Protein AF-A0A849H1U4-F1 (afdb_monomer_lite)

pLDDT: mean 84.85, std 19.31, range [45.06, 98.88]

Secondary structure (DSSP, 8-state):
--PPPP--PPPP--------------------------PPP----PPPSS----PPPHHHHHHHH-HHHHHHHHHHHHHHHHHHHHHGGGSPSS--EEEE-SBTTTEE-HHHHHHHHHTT----HHHHHHHHTTT-PEEPTTHHHHHHHHHHTT-EEEEE--S-GGGHHHHHHHHHHTT---SEEE--

Sequence (188 aa):
MATRPLKSSRPLRSIRSRHLILAVTLLATSGLPGCATLQPRPSTDTPDPATEAAELPGAIRWVRRSAEYRALAYQAYTAAAEHLRDTVPTLTAGPWGVIMDADETVLDNSEYQRRRAAMDSTYSVESWAAWVNQAEASAVPGALAFTREVRRLGGHVVIVTNRDDMRCEPTRANLNRLGVAPDLVLCQ

Foldseek 3Di:
DDDDDDDDDDDDDDPPPPPPPDDDDDDDDDDDDDDPPPPPDPPPPPPDPPDPQPDQDPVLCCCPPNPVNLVVLQVVLVVVLVVCVVCLVVDDPDAAADEFEQDPTFFDPSVLVRVQVSVVHDDDPVSVLVSLQVLPTATRRNNLVSLVSCVVSVHFYEYEYQAAPVSQVSSCSSCVVNVNHGPYYHYD

Structure (mmCIF, N/CA/C/O backbone):
data_AF-A0A849H1U4-F1
#
_entry.id   AF-A0A849H1U4-F1
#
loop_
_atom_site.group_PDB
_atom_site.id
_atom_site.type_symbol
_atom_site.label_atom_id
_atom_site.label_alt_id
_atom_site.label_comp_id
_atom_site.label_asym_id
_atom_site.label_entity_id
_atom_site.label_seq_id
_atom_site.pdbx_PDB_ins_code
_atom_site.Cartn_x
_atom_site.Cartn_y
_atom_site.Cartn_z
_atom_site.occupancy
_atom_site.B_iso_or_equiv
_atom_site.auth_seq_id
_atom_site.auth_comp_id
_atom_site.auth_asym_id
_atom_site.auth_atom_id
_atom_site.pdbx_PDB_model_num
ATOM 1 N N . MET A 1 1 ? -15.808 14.794 60.052 1.00 51.50 1 MET A N 1
ATOM 2 C CA . MET A 1 1 ? -14.839 13.991 60.826 1.00 51.50 1 MET A CA 1
ATOM 3 C C . MET A 1 1 ? -15.422 12.591 60.988 1.00 51.50 1 MET A C 1
ATOM 5 O O . MET A 1 1 ? -16.248 12.384 61.858 1.00 51.50 1 MET A O 1
ATOM 9 N N . ALA A 1 2 ? -15.109 11.680 60.064 1.00 48.72 2 ALA A N 1
ATOM 10 C CA . ALA A 1 2 ? -15.452 10.257 60.149 1.00 48.72 2 ALA A CA 1
ATOM 11 C C . ALA A 1 2 ? -14.516 9.494 59.202 1.00 48.72 2 ALA A C 1
ATOM 13 O O . ALA A 1 2 ? -14.551 9.678 57.986 1.00 48.72 2 ALA A O 1
ATOM 14 N N . THR A 1 3 ? -13.607 8.725 59.786 1.00 52.84 3 THR A N 1
ATOM 15 C CA . THR A 1 3 ? -12.533 7.980 59.131 1.00 52.84 3 THR A CA 1
ATOM 16 C C . THR A 1 3 ? -13.075 6.674 58.543 1.00 52.84 3 THR A C 1
ATOM 18 O O . THR A 1 3 ? -13.723 5.886 59.228 1.00 52.84 3 THR A O 1
ATOM 21 N N . ARG A 1 4 ? -12.827 6.437 57.250 1.00 57.66 4 ARG A N 1
ATOM 22 C CA . ARG A 1 4 ? -13.158 5.182 56.551 1.00 57.66 4 ARG A CA 1
ATOM 23 C C . ARG A 1 4 ? -11.976 4.205 56.665 1.00 57.66 4 ARG A C 1
ATOM 25 O O . ARG A 1 4 ? -10.848 4.641 56.442 1.00 57.66 4 ARG A O 1
ATOM 32 N N . PRO A 1 5 ? -12.188 2.910 56.963 1.00 56.03 5 PRO A N 1
ATOM 33 C CA . PRO A 1 5 ? -11.091 1.963 57.106 1.00 56.03 5 PRO A CA 1
ATOM 34 C C . PRO A 1 5 ? -10.629 1.428 55.742 1.00 56.03 5 PRO A C 1
ATOM 36 O O . PRO A 1 5 ? -11.435 1.136 54.854 1.00 56.03 5 PRO A O 1
ATOM 39 N N . LEU A 1 6 ? -9.309 1.294 55.597 1.00 53.31 6 LEU A N 1
ATOM 40 C CA . LEU A 1 6 ? -8.616 0.692 54.456 1.00 53.31 6 LEU A CA 1
ATOM 41 C C . LEU A 1 6 ? -8.909 -0.814 54.378 1.00 53.31 6 LEU A C 1
ATOM 43 O O . LEU A 1 6 ? -8.686 -1.558 55.332 1.00 53.31 6 LEU A O 1
ATOM 47 N N . LYS A 1 7 ? -9.398 -1.272 53.221 1.00 51.19 7 LYS A N 1
ATOM 48 C CA . LYS A 1 7 ? -9.666 -2.688 52.945 1.00 51.19 7 LYS A CA 1
ATOM 49 C C . LYS A 1 7 ? -8.411 -3.376 52.396 1.00 51.19 7 LYS A C 1
ATOM 51 O O . LYS A 1 7 ? -7.997 -3.104 51.278 1.00 51.19 7 LYS A O 1
ATOM 56 N N . SER A 1 8 ? -7.873 -4.278 53.220 1.00 56.12 8 SER A N 1
ATOM 57 C CA . SER A 1 8 ? -7.298 -5.596 52.898 1.00 56.12 8 SER A CA 1
ATOM 58 C C . SER A 1 8 ? -6.595 -5.747 51.538 1.00 56.12 8 SER A C 1
ATOM 60 O O . SER A 1 8 ? -7.215 -5.946 50.492 1.00 56.12 8 SER A O 1
ATOM 62 N N . SER A 1 9 ? -5.265 -5.745 51.599 1.00 57.25 9 SER A N 1
ATOM 63 C CA . SER A 1 9 ? -4.347 -6.192 50.555 1.00 57.25 9 SER A CA 1
ATOM 64 C C . SER A 1 9 ? -4.510 -7.694 50.286 1.00 57.25 9 SER A C 1
ATOM 66 O O . SER A 1 9 ? -4.456 -8.526 51.191 1.00 57.25 9 SER A O 1
ATOM 68 N N . ARG A 1 10 ? -4.715 -8.052 49.014 1.00 66.25 10 ARG A N 1
ATOM 69 C CA . ARG A 1 10 ? -4.715 -9.447 48.549 1.00 66.25 10 ARG A CA 1
ATOM 70 C C . ARG A 1 10 ? -3.276 -9.983 48.528 1.00 66.25 10 ARG A C 1
ATOM 72 O O . ARG A 1 10 ? -2.378 -9.234 48.144 1.00 66.25 10 ARG A O 1
ATOM 79 N N . PRO A 1 11 ? -3.033 -11.258 48.876 1.00 52.38 11 PRO A N 1
ATOM 80 C CA . PRO A 1 11 ? -1.691 -11.817 48.830 1.00 52.38 11 PRO A CA 1
ATOM 81 C C . PRO A 1 11 ? -1.226 -11.980 47.378 1.00 52.38 11 PRO A C 1
ATOM 83 O O . PRO A 1 11 ? -1.956 -12.486 46.521 1.00 52.38 11 PRO A O 1
ATOM 86 N N . LEU A 1 12 ? 0.008 -11.547 47.119 1.00 53.09 12 LEU A N 1
ATOM 87 C CA . LEU A 1 12 ? 0.720 -11.741 45.860 1.00 53.09 12 LEU A CA 1
ATOM 88 C C . LEU A 1 12 ? 0.873 -13.244 45.597 1.00 53.09 12 LEU A C 1
ATOM 90 O O . LEU A 1 12 ? 1.500 -13.968 46.371 1.00 53.09 12 LEU A O 1
ATOM 94 N N . ARG A 1 13 ? 0.288 -13.728 44.497 1.00 52.25 13 ARG A N 1
ATOM 95 C CA . ARG A 1 13 ? 0.525 -15.090 44.014 1.00 52.25 13 ARG A CA 1
ATOM 96 C C . ARG A 1 13 ? 1.958 -15.168 43.490 1.00 52.25 13 ARG A C 1
ATOM 98 O O . ARG A 1 13 ? 2.291 -14.539 42.493 1.00 52.25 13 ARG A O 1
ATOM 105 N N . SER A 1 14 ? 2.788 -15.946 44.180 1.00 51.31 14 SER A N 1
ATOM 106 C CA . SER A 1 14 ? 4.130 -16.334 43.744 1.00 51.31 14 SER A CA 1
ATOM 107 C C . SER A 1 14 ? 4.044 -17.033 42.384 1.00 51.31 14 SER A C 1
ATOM 109 O O . SER A 1 14 ? 3.557 -18.160 42.273 1.00 51.31 14 SER A O 1
ATOM 111 N N . ILE A 1 15 ? 4.500 -16.346 41.337 1.00 59.25 15 ILE A N 1
ATOM 112 C CA . ILE A 1 15 ? 4.767 -16.944 40.032 1.00 59.25 15 ILE A CA 1
ATOM 113 C C . ILE A 1 15 ? 6.055 -17.748 40.209 1.00 59.25 15 ILE A C 1
ATOM 115 O O . ILE A 1 15 ? 7.150 -17.194 40.256 1.00 59.25 15 ILE A O 1
ATOM 119 N N . ARG A 1 16 ? 5.928 -19.066 40.378 1.00 52.19 16 ARG A N 1
ATOM 120 C CA . ARG A 1 16 ? 7.080 -19.968 40.312 1.00 52.19 16 ARG A CA 1
ATOM 121 C C . ARG A 1 16 ? 7.604 -19.946 38.875 1.00 52.19 16 ARG A C 1
ATOM 123 O O . ARG A 1 16 ? 6.974 -20.535 37.997 1.00 52.19 16 ARG A O 1
ATOM 130 N N . SER A 1 17 ? 8.736 -19.274 38.652 1.00 54.66 17 SER A N 1
ATOM 131 C CA . SER A 1 17 ? 9.545 -19.399 37.437 1.00 54.66 17 SER A CA 1
ATOM 132 C C . SER A 1 17 ? 9.797 -20.873 37.157 1.00 54.66 17 SER A C 1
ATOM 134 O O . SER A 1 17 ? 10.571 -21.536 37.847 1.00 54.66 17 SER A O 1
ATOM 136 N N . ARG A 1 18 ? 9.119 -21.409 36.144 1.00 55.00 18 ARG A N 1
ATOM 137 C CA . ARG A 1 18 ? 9.480 -22.696 35.564 1.00 55.00 18 ARG A CA 1
ATOM 138 C C . ARG A 1 18 ? 10.690 -22.441 34.677 1.00 55.00 18 ARG A C 1
ATOM 140 O O . ARG A 1 18 ? 10.548 -22.091 33.512 1.00 55.00 18 ARG A O 1
ATOM 147 N N . HIS A 1 19 ? 11.874 -22.565 35.266 1.00 50.00 19 HIS A N 1
ATOM 148 C CA . HIS A 1 19 ? 13.125 -22.679 34.532 1.00 50.00 19 HIS A CA 1
ATOM 149 C C . HIS A 1 19 ? 13.056 -23.944 33.673 1.00 50.00 19 HIS A C 1
ATOM 151 O O . HIS A 1 19 ? 13.356 -25.040 34.142 1.00 50.00 19 HIS A O 1
ATOM 157 N N . LEU A 1 20 ? 12.613 -23.809 32.423 1.00 49.41 20 LEU A N 1
ATOM 158 C CA . LEU A 1 20 ? 12.779 -24.853 31.423 1.00 49.41 20 LEU A CA 1
ATOM 159 C C . LEU A 1 20 ? 14.218 -24.758 30.901 1.00 49.41 20 LEU A C 1
ATOM 161 O O . LEU A 1 20 ? 14.488 -24.193 29.848 1.00 49.41 20 LEU A O 1
ATOM 165 N N . ILE A 1 21 ? 15.153 -25.260 31.707 1.00 54.22 21 ILE A N 1
ATOM 166 C CA . ILE A 1 21 ? 16.510 -25.573 31.267 1.00 54.22 21 ILE A CA 1
ATOM 167 C C . ILE A 1 21 ? 16.375 -26.855 30.448 1.00 54.22 21 ILE A C 1
ATOM 169 O O . ILE A 1 21 ? 16.291 -27.943 31.015 1.00 54.22 21 ILE A O 1
ATOM 173 N N . LEU A 1 22 ? 16.295 -26.735 29.122 1.00 45.06 22 LEU A N 1
ATOM 174 C CA . LEU A 1 22 ? 16.492 -27.881 28.243 1.00 45.06 22 LEU A CA 1
ATOM 175 C C . LEU A 1 22 ? 17.943 -27.853 27.767 1.00 45.06 22 LEU A C 1
ATOM 177 O O . LEU A 1 22 ? 18.365 -26.965 27.029 1.00 45.06 22 LEU A O 1
ATOM 181 N N . ALA A 1 23 ? 18.705 -28.798 28.304 1.00 47.59 23 ALA A N 1
ATOM 182 C CA . ALA A 1 23 ? 20.122 -28.985 28.071 1.00 47.59 23 ALA A CA 1
ATOM 183 C C . ALA A 1 23 ? 20.415 -29.209 26.581 1.00 47.59 23 ALA A C 1
ATOM 185 O O . ALA A 1 23 ? 19.848 -30.101 25.953 1.00 47.59 23 ALA A O 1
ATOM 186 N N . VAL A 1 24 ? 21.338 -28.420 26.032 1.00 49.91 24 VAL A N 1
ATOM 187 C CA . VAL A 1 24 ? 21.976 -28.700 24.744 1.00 49.91 24 VAL A CA 1
ATOM 188 C C . VAL A 1 24 ? 23.008 -29.798 24.993 1.00 49.91 24 VAL A C 1
ATOM 190 O O . VAL A 1 24 ? 24.099 -29.542 25.500 1.00 49.91 24 VAL A O 1
ATOM 193 N N . THR A 1 25 ? 22.645 -31.042 24.699 1.00 51.69 25 THR A N 1
ATOM 194 C CA . THR A 1 25 ? 23.570 -32.177 24.704 1.00 51.69 25 THR A CA 1
ATOM 195 C C . THR A 1 25 ? 24.462 -32.110 23.467 1.00 51.69 25 THR A C 1
ATOM 197 O O . THR A 1 25 ? 24.049 -32.425 22.353 1.00 51.69 25 THR A O 1
ATOM 200 N N . LEU A 1 26 ? 25.710 -31.693 23.676 1.00 51.91 26 LEU A N 1
ATOM 201 C CA . LEU 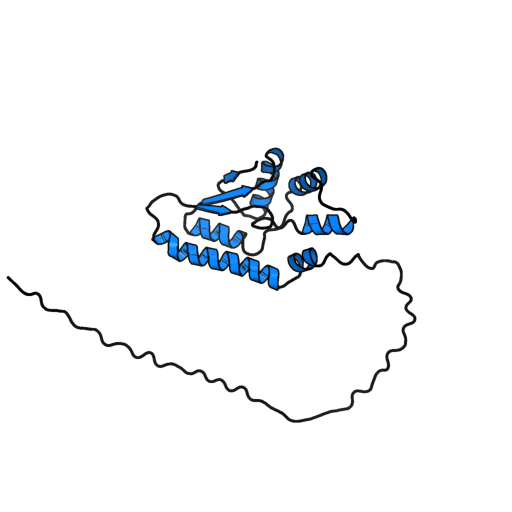A 1 26 ? 26.788 -31.779 22.697 1.00 51.91 26 LEU A CA 1
ATOM 202 C C . LEU A 1 26 ? 27.252 -33.245 22.613 1.00 51.91 26 LEU A C 1
ATOM 204 O O . LEU A 1 26 ? 28.025 -33.701 23.454 1.00 51.91 26 LEU A O 1
ATOM 208 N N . LEU A 1 27 ? 26.751 -34.004 21.635 1.00 56.22 27 LEU A N 1
ATOM 209 C CA . LEU A 1 27 ? 27.231 -35.361 21.365 1.00 56.22 27 LEU A CA 1
ATOM 210 C C . LEU A 1 27 ? 28.338 -35.297 20.306 1.00 56.22 27 LEU A C 1
ATOM 212 O O . LEU A 1 27 ? 28.077 -35.207 19.109 1.00 56.22 27 LEU A O 1
ATOM 216 N N . ALA A 1 28 ? 29.584 -35.302 20.770 1.00 54.69 28 ALA A N 1
ATOM 217 C CA . ALA A 1 28 ? 30.766 -35.465 19.938 1.00 54.69 28 ALA A CA 1
ATOM 218 C C . ALA A 1 28 ? 31.253 -36.916 20.028 1.00 54.69 28 ALA A C 1
ATOM 220 O O . ALA A 1 28 ? 31.740 -37.301 21.084 1.00 54.69 28 ALA A O 1
ATOM 221 N N . THR A 1 29 ? 31.169 -37.680 18.932 1.00 59.97 29 THR A N 1
ATOM 222 C CA . THR A 1 29 ? 32.112 -38.767 18.592 1.00 59.97 29 THR A CA 1
ATOM 223 C C . THR A 1 29 ? 32.015 -39.159 17.108 1.00 59.97 29 THR A C 1
ATOM 225 O O . THR A 1 29 ? 31.066 -39.780 16.643 1.00 59.97 29 THR A O 1
ATOM 228 N N . SER A 1 30 ? 33.040 -38.727 16.374 1.00 56.19 30 SER A N 1
ATOM 229 C CA . SER A 1 30 ? 33.844 -39.466 15.388 1.00 56.19 30 SER A CA 1
ATOM 230 C C . SER A 1 30 ? 33.305 -40.776 14.783 1.00 56.19 30 SER A C 1
ATOM 232 O O . SER A 1 30 ? 33.344 -41.837 15.402 1.00 56.19 30 SER A O 1
ATOM 234 N N . GLY A 1 31 ? 33.026 -40.715 13.478 1.00 54.91 31 GLY A N 1
ATOM 235 C CA . GLY A 1 31 ? 33.005 -41.855 12.561 1.00 54.91 31 GLY A CA 1
ATOM 236 C C . GLY A 1 31 ? 33.128 -41.370 11.115 1.00 54.91 31 GLY A C 1
ATOM 237 O O . GLY A 1 31 ? 32.134 -40.991 10.509 1.00 54.91 31 GLY A O 1
ATOM 238 N N . LEU A 1 32 ? 34.352 -41.333 10.583 1.00 60.19 32 LEU A N 1
ATOM 239 C CA . LEU A 1 32 ? 34.649 -41.058 9.172 1.00 60.19 32 LEU A CA 1
ATOM 240 C C . LEU A 1 32 ? 34.687 -42.385 8.394 1.00 60.19 32 LEU A C 1
ATOM 242 O O . LEU A 1 32 ? 35.629 -43.152 8.598 1.00 60.19 32 LEU A O 1
ATOM 246 N N . PRO A 1 33 ? 33.761 -42.655 7.457 1.00 57.78 33 PRO A N 1
ATOM 247 C CA . PRO A 1 33 ? 34.051 -43.486 6.304 1.00 57.78 33 PRO A CA 1
ATOM 248 C C . PRO A 1 33 ? 34.371 -42.588 5.101 1.00 57.78 33 PRO A C 1
ATOM 250 O O . PRO A 1 33 ? 33.734 -41.561 4.871 1.00 57.78 33 PRO A O 1
ATOM 253 N N . GLY A 1 34 ? 35.424 -42.970 4.381 1.00 54.97 34 GLY A N 1
ATOM 254 C CA . GLY A 1 34 ? 36.105 -42.183 3.361 1.00 54.97 34 GLY A CA 1
ATOM 255 C C . GLY A 1 34 ? 35.191 -41.544 2.319 1.00 54.97 34 GLY A C 1
ATOM 256 O O . GLY A 1 34 ? 34.400 -42.208 1.651 1.00 54.97 34 GLY A O 1
ATOM 257 N N . CYS A 1 35 ? 35.386 -40.242 2.132 1.00 57.97 35 CYS A N 1
ATOM 258 C CA . CYS A 1 35 ? 34.914 -39.537 0.956 1.00 57.97 35 CYS A CA 1
ATOM 259 C C . CYS A 1 35 ? 35.807 -39.972 -0.214 1.00 57.97 35 CYS A C 1
ATOM 261 O O . CYS A 1 35 ? 36.946 -39.520 -0.336 1.00 57.97 35 CYS A O 1
ATOM 263 N N . ALA A 1 36 ? 35.324 -40.899 -1.042 1.00 60.94 36 ALA A N 1
ATOM 264 C CA . ALA A 1 36 ? 35.903 -41.106 -2.357 1.00 60.94 36 ALA A CA 1
ATOM 265 C C . ALA A 1 36 ? 35.742 -39.787 -3.120 1.00 60.94 36 ALA A C 1
ATOM 267 O O . ALA A 1 36 ? 34.625 -39.368 -3.425 1.00 60.94 36 ALA A O 1
ATOM 268 N N . THR A 1 37 ? 36.851 -39.102 -3.379 1.00 59.78 37 THR A N 1
ATOM 269 C CA . THR A 1 37 ? 36.880 -37.925 -4.238 1.00 59.78 37 THR A CA 1
ATOM 270 C C . THR A 1 37 ? 36.494 -38.358 -5.648 1.00 59.78 37 THR A C 1
ATOM 272 O O . THR A 1 37 ? 37.331 -38.793 -6.435 1.00 59.78 37 THR A O 1
ATOM 275 N N . LEU A 1 38 ? 35.204 -38.247 -5.973 1.00 58.22 38 LEU A N 1
ATOM 276 C CA . LEU A 1 38 ? 34.751 -38.145 -7.352 1.00 58.22 38 LEU A CA 1
ATOM 277 C C . LEU A 1 38 ? 35.396 -36.882 -7.914 1.00 58.22 38 LEU A C 1
ATOM 279 O O . LEU A 1 38 ? 34.954 -35.767 -7.651 1.00 58.22 38 LEU A O 1
ATOM 283 N N . GLN A 1 39 ? 36.502 -37.069 -8.623 1.00 63.34 39 GLN A N 1
ATOM 284 C CA . GLN A 1 39 ? 37.148 -36.017 -9.382 1.00 63.34 39 GLN A CA 1
ATOM 285 C C . GLN A 1 39 ? 36.123 -35.532 -10.417 1.00 63.34 39 GLN A C 1
ATOM 287 O O . GLN A 1 39 ? 35.682 -36.343 -11.240 1.00 63.34 39 GLN A O 1
ATOM 292 N N . PRO A 1 40 ? 35.688 -34.260 -10.376 1.00 60.22 40 PRO A N 1
ATOM 293 C CA . PRO A 1 40 ? 34.830 -33.732 -11.421 1.00 60.22 40 PRO A CA 1
ATOM 294 C C . PRO A 1 40 ? 35.567 -33.923 -12.744 1.00 60.22 40 PRO A C 1
ATOM 296 O O . PRO A 1 40 ? 36.709 -33.476 -12.891 1.00 60.22 40 PRO A O 1
ATOM 299 N N . ARG A 1 41 ? 34.950 -34.628 -13.700 1.00 57.38 41 ARG A N 1
ATOM 300 C CA . ARG A 1 41 ? 35.417 -34.564 -15.086 1.00 57.38 41 ARG A CA 1
ATOM 301 C C . ARG A 1 41 ? 35.445 -33.080 -15.459 1.00 57.38 41 ARG A C 1
ATOM 303 O O . ARG A 1 41 ? 34.466 -32.398 -15.161 1.00 57.38 41 ARG A O 1
ATOM 310 N N . PRO A 1 42 ? 36.517 -32.571 -16.085 1.00 50.00 42 PRO A N 1
ATOM 311 C CA . PRO A 1 42 ? 36.455 -31.259 -16.698 1.00 50.00 42 PRO A CA 1
ATOM 312 C C . PRO A 1 42 ? 35.367 -31.327 -17.769 1.00 50.00 42 PRO A C 1
ATOM 314 O O . PRO A 1 42 ? 35.561 -31.921 -18.829 1.00 50.00 42 PRO A O 1
ATOM 317 N N . SER A 1 43 ? 34.189 -30.796 -17.450 1.00 57.16 43 SER A N 1
ATOM 318 C CA . SER A 1 43 ? 33.162 -30.536 -18.440 1.00 57.16 43 SER A CA 1
ATOM 319 C C . SER A 1 43 ? 33.730 -29.472 -19.362 1.00 57.16 43 SER A C 1
ATOM 321 O O . SER A 1 43 ? 33.884 -28.317 -18.973 1.00 57.16 43 SER A O 1
ATOM 323 N N . THR A 1 44 ? 34.052 -29.852 -20.591 1.00 51.19 44 THR A N 1
ATOM 324 C CA . THR A 1 44 ? 34.180 -28.914 -21.709 1.00 51.19 44 THR A CA 1
ATOM 325 C C . THR A 1 44 ? 32.785 -28.506 -22.179 1.00 51.19 44 THR A C 1
ATOM 327 O O . THR A 1 44 ? 32.488 -28.562 -23.371 1.00 51.19 44 THR A O 1
ATOM 330 N N . ASP A 1 45 ? 31.920 -28.126 -21.240 1.00 56.06 45 ASP A N 1
ATOM 331 C CA . ASP A 1 45 ? 30.687 -27.434 -21.566 1.00 56.06 45 ASP A CA 1
ATOM 332 C C . ASP A 1 45 ? 31.103 -25.995 -21.840 1.00 56.06 45 ASP A C 1
ATOM 334 O O . ASP A 1 45 ? 31.277 -25.169 -20.945 1.00 56.06 45 ASP A O 1
ATOM 338 N N . THR A 1 46 ? 31.355 -25.726 -23.119 1.00 57.88 46 THR A N 1
ATOM 339 C CA . THR A 1 46 ? 31.234 -24.363 -23.630 1.00 57.88 46 THR A CA 1
ATOM 340 C C . THR A 1 46 ? 29.820 -23.918 -23.257 1.00 57.88 46 THR A C 1
ATOM 342 O O . THR A 1 46 ? 28.890 -24.638 -23.627 1.00 57.88 46 THR A O 1
ATOM 345 N N . PRO A 1 47 ? 29.625 -22.821 -22.497 1.00 57.62 47 PRO A N 1
ATOM 346 C CA . PRO A 1 47 ? 28.285 -22.363 -22.171 1.00 57.62 47 PRO A CA 1
ATOM 347 C C . PRO A 1 47 ? 27.514 -22.189 -23.474 1.00 57.62 47 PRO A C 1
ATOM 349 O O . PRO A 1 47 ? 27.952 -21.453 -24.360 1.00 57.62 47 PRO A O 1
ATOM 352 N N . ASP A 1 48 ? 26.410 -22.919 -23.605 1.00 52.69 48 ASP A N 1
ATOM 353 C CA . ASP A 1 48 ? 25.457 -22.708 -24.680 1.00 52.69 48 ASP A CA 1
ATOM 354 C C . ASP A 1 48 ? 25.000 -21.238 -24.587 1.00 52.69 48 ASP A C 1
ATOM 356 O O . ASP A 1 48 ? 24.479 -20.834 -23.544 1.00 52.69 48 ASP A O 1
ATOM 360 N N . PRO A 1 49 ? 25.226 -20.392 -25.611 1.00 51.88 49 PRO A N 1
ATOM 361 C CA . PRO A 1 49 ? 24.806 -18.991 -25.577 1.00 51.88 49 PRO A CA 1
ATOM 362 C C . PRO A 1 49 ? 23.275 -18.842 -25.543 1.00 51.88 49 PRO A C 1
ATOM 364 O O . PRO A 1 49 ? 22.759 -17.733 -25.393 1.00 51.88 49 PRO A O 1
ATOM 367 N N . ALA A 1 50 ? 22.532 -19.945 -25.666 1.00 52.75 50 ALA A N 1
ATOM 368 C CA . ALA A 1 50 ? 21.100 -19.979 -25.475 1.00 52.75 50 ALA A CA 1
ATOM 369 C C . ALA A 1 50 ? 20.723 -20.114 -23.985 1.00 52.75 50 ALA A C 1
ATOM 371 O O . ALA A 1 50 ? 20.557 -21.203 -23.441 1.00 52.75 50 ALA A O 1
ATOM 372 N N . THR A 1 51 ? 20.361 -18.968 -23.402 1.00 48.66 51 THR A N 1
ATOM 373 C CA . THR A 1 51 ? 19.442 -18.828 -22.251 1.00 48.66 51 THR A CA 1
ATOM 374 C C . THR A 1 51 ? 20.046 -18.868 -20.844 1.00 48.66 51 THR A C 1
ATOM 376 O O . THR A 1 51 ? 19.478 -19.467 -19.930 1.00 48.66 51 THR A O 1
ATOM 379 N N . GLU A 1 52 ? 21.093 -18.084 -20.590 1.00 47.66 52 GLU A N 1
ATOM 380 C CA . GLU A 1 52 ? 21.183 -17.458 -19.267 1.00 47.66 52 GLU A CA 1
ATOM 381 C C . GLU A 1 52 ? 20.112 -16.358 -19.231 1.00 47.66 52 GLU A C 1
ATOM 383 O O . GLU A 1 52 ? 20.292 -15.263 -19.761 1.00 47.66 52 GLU A O 1
ATOM 388 N N . ALA A 1 53 ? 18.916 -16.677 -18.721 1.00 58.34 53 ALA A N 1
ATOM 389 C CA . ALA A 1 53 ? 17.908 -15.653 -18.479 1.00 58.34 53 ALA A CA 1
ATOM 390 C C . ALA A 1 53 ? 18.565 -14.569 -17.619 1.00 58.34 53 ALA A C 1
ATOM 392 O O . ALA A 1 53 ? 18.970 -14.874 -16.496 1.00 58.34 53 ALA A O 1
ATOM 393 N N . ALA A 1 54 ? 18.699 -13.354 -18.167 1.00 68.75 54 ALA A N 1
ATOM 394 C CA . ALA A 1 54 ? 19.413 -12.258 -17.522 1.00 68.75 54 ALA A CA 1
ATOM 395 C C . ALA A 1 54 ? 19.037 -12.193 -16.037 1.00 68.75 54 ALA A C 1
ATOM 397 O O . ALA A 1 54 ? 17.853 -12.117 -15.679 1.00 68.75 54 ALA A O 1
ATOM 398 N N . GLU A 1 55 ? 20.043 -12.324 -15.173 1.00 82.50 55 GLU A N 1
ATOM 399 C CA . GLU A 1 55 ? 19.826 -12.404 -13.737 1.00 82.50 55 GLU A CA 1
ATOM 400 C C . GLU A 1 55 ? 19.089 -11.139 -13.274 1.00 82.50 55 GLU A C 1
ATOM 402 O O . GLU A 1 55 ? 19.480 -10.017 -13.597 1.00 82.50 55 GLU A O 1
ATOM 407 N N . LEU A 1 56 ? 17.989 -11.300 -12.527 1.00 87.00 56 LEU A N 1
ATOM 408 C CA . LEU A 1 56 ? 17.234 -10.143 -12.046 1.00 87.00 56 LEU A CA 1
ATOM 409 C C . LEU A 1 56 ? 18.135 -9.239 -11.194 1.00 87.00 56 LEU A C 1
ATOM 411 O O . LEU A 1 56 ? 18.806 -9.769 -10.297 1.00 87.00 56 LEU A O 1
ATOM 415 N N . PRO A 1 57 ? 18.064 -7.903 -11.370 1.00 92.44 57 PRO A N 1
ATOM 416 C CA . PRO A 1 57 ? 18.765 -6.956 -10.515 1.00 92.44 57 PRO A CA 1
ATOM 417 C C . PRO A 1 57 ? 18.570 -7.276 -9.030 1.00 92.44 57 PRO A C 1
ATOM 419 O O . PRO A 1 57 ? 17.463 -7.617 -8.599 1.00 92.44 57 PRO A O 1
ATOM 422 N N . GLY A 1 58 ? 19.639 -7.146 -8.238 1.00 95.06 58 GLY A N 1
ATOM 423 C CA . GLY A 1 58 ? 19.669 -7.586 -6.837 1.00 95.06 58 GLY A CA 1
ATOM 424 C C . GLY A 1 58 ? 18.520 -7.036 -5.985 1.00 95.06 58 GLY A C 1
ATOM 425 O O . GLY A 1 58 ? 17.926 -7.783 -5.212 1.00 95.06 58 GLY A O 1
ATOM 426 N N . ALA A 1 59 ? 18.137 -5.771 -6.188 1.00 95.12 59 ALA A N 1
ATOM 427 C CA . ALA A 1 59 ? 17.011 -5.148 -5.490 1.00 95.12 59 ALA A CA 1
ATOM 428 C C . ALA A 1 59 ? 15.660 -5.811 -5.826 1.00 95.12 59 ALA A C 1
ATOM 430 O O . ALA A 1 59 ? 14.900 -6.168 -4.927 1.00 95.12 59 ALA A O 1
ATOM 431 N N . ILE A 1 60 ? 15.385 -6.055 -7.113 1.00 95.81 60 ILE A N 1
ATOM 432 C CA . ILE A 1 60 ? 14.158 -6.735 -7.564 1.00 95.81 60 ILE A CA 1
ATOM 433 C C . ILE A 1 60 ? 14.139 -8.169 -7.033 1.00 95.81 60 ILE A C 1
ATOM 435 O O . ILE A 1 60 ? 13.111 -8.658 -6.562 1.00 95.81 60 ILE A O 1
ATOM 439 N N . ARG A 1 61 ? 15.289 -8.850 -7.079 1.00 96.12 61 ARG A N 1
ATOM 440 C CA . ARG A 1 61 ? 15.441 -10.201 -6.544 1.00 96.12 61 ARG A CA 1
ATOM 441 C C . ARG A 1 61 ? 15.177 -10.245 -5.040 1.00 96.12 61 ARG A C 1
ATOM 443 O O . ARG A 1 61 ? 14.490 -11.160 -4.592 1.00 96.12 61 ARG A O 1
ATOM 450 N N . TRP A 1 62 ? 15.675 -9.273 -4.279 1.00 97.81 62 TRP A N 1
ATOM 451 C CA . TRP A 1 62 ? 15.437 -9.185 -2.841 1.00 97.81 62 TRP A CA 1
ATOM 452 C C . TRP A 1 62 ? 13.944 -9.023 -2.534 1.00 97.81 62 TRP A C 1
ATOM 454 O O . TRP A 1 62 ? 13.396 -9.858 -1.820 1.00 97.81 62 TRP A O 1
ATOM 464 N N . VAL A 1 63 ? 13.248 -8.063 -3.151 1.00 98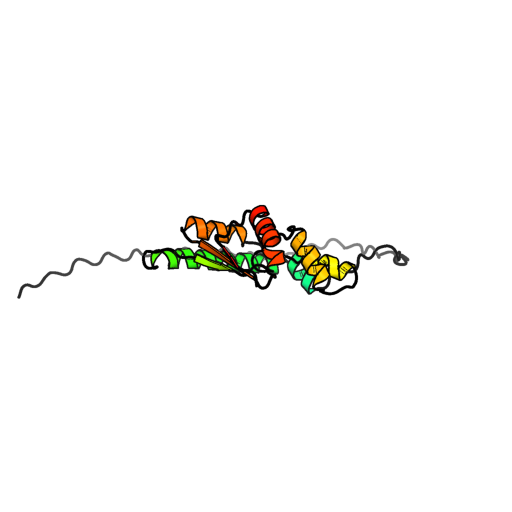.00 63 VAL A N 1
ATOM 465 C CA . VAL A 1 63 ? 11.798 -7.868 -2.938 1.00 98.00 63 VAL A CA 1
ATOM 466 C C . VAL A 1 63 ? 10.998 -9.122 -3.311 1.00 98.00 63 VAL A C 1
ATOM 468 O O . VAL A 1 63 ? 10.163 -9.593 -2.545 1.00 98.00 63 VAL A O 1
ATOM 471 N N . ARG A 1 64 ? 11.283 -9.722 -4.473 1.00 96.56 64 ARG A N 1
ATOM 472 C CA . ARG A 1 64 ? 10.462 -10.821 -5.008 1.00 96.56 64 ARG A CA 1
ATOM 473 C C . ARG A 1 64 ? 10.750 -12.188 -4.404 1.00 96.56 64 ARG A C 1
ATOM 475 O O . ARG A 1 64 ? 9.874 -13.050 -4.423 1.00 96.56 64 ARG A O 1
ATOM 482 N N . ARG A 1 65 ? 11.985 -12.445 -3.959 1.00 95.81 65 ARG A N 1
ATOM 483 C CA . ARG A 1 65 ? 12.430 -13.802 -3.586 1.00 95.81 65 ARG A CA 1
ATOM 484 C C . ARG A 1 65 ? 12.869 -13.931 -2.133 1.00 95.81 65 ARG A C 1
ATOM 486 O O . ARG A 1 65 ? 12.760 -15.033 -1.593 1.00 95.81 65 ARG A O 1
ATOM 493 N N . SER A 1 66 ? 13.329 -12.856 -1.493 1.00 98.19 66 SER A N 1
ATOM 494 C CA . SER A 1 66 ? 13.871 -12.946 -0.132 1.00 98.19 66 SER A CA 1
ATOM 495 C C . SER A 1 66 ? 12.787 -13.300 0.890 1.00 98.19 66 SER A C 1
ATOM 497 O O . SER A 1 66 ? 11.617 -12.924 0.758 1.00 98.19 66 SER A O 1
ATOM 499 N N . ALA A 1 67 ? 13.171 -14.065 1.909 1.00 98.56 67 ALA A N 1
ATOM 500 C CA . ALA A 1 67 ? 12.306 -14.293 3.061 1.00 98.56 67 ALA A CA 1
ATOM 501 C C . ALA A 1 67 ? 12.258 -13.042 3.950 1.00 98.56 67 ALA A C 1
ATOM 503 O O . ALA A 1 67 ? 11.240 -12.774 4.579 1.00 98.56 67 ALA A O 1
ATOM 504 N N . GLU A 1 68 ? 13.333 -12.261 3.933 1.00 98.75 68 GLU A N 1
ATOM 505 C CA . GLU A 1 68 ? 13.557 -11.036 4.680 1.00 98.75 68 GLU A CA 1
ATOM 506 C C . GLU A 1 68 ? 12.544 -9.955 4.301 1.00 98.75 68 GLU A C 1
ATOM 508 O O . GLU A 1 68 ? 11.883 -9.427 5.188 1.00 98.75 68 GLU A O 1
ATOM 513 N N . TYR A 1 69 ? 12.335 -9.678 3.007 1.00 98.75 69 TYR A N 1
ATOM 514 C CA . TYR A 1 69 ? 11.309 -8.724 2.569 1.00 98.75 69 TYR A CA 1
ATOM 515 C C . TYR A 1 69 ? 9.914 -9.146 3.044 1.00 98.75 69 TYR A C 1
ATOM 517 O O . TYR A 1 69 ? 9.178 -8.345 3.619 1.00 98.75 69 TYR A O 1
ATOM 525 N N . ARG A 1 70 ? 9.560 -10.429 2.868 1.00 98.69 70 ARG A N 1
ATOM 526 C CA . ARG A 1 70 ? 8.262 -10.946 3.330 1.00 98.69 70 ARG A CA 1
ATOM 527 C C . ARG A 1 70 ? 8.115 -10.809 4.845 1.00 98.69 70 ARG A C 1
ATOM 529 O O . ARG A 1 70 ? 7.058 -10.394 5.309 1.00 98.69 70 ARG A O 1
ATOM 536 N N . ALA A 1 71 ? 9.156 -11.147 5.605 1.00 98.81 71 ALA A N 1
ATOM 537 C CA . ALA A 1 71 ? 9.162 -11.033 7.058 1.00 98.81 71 ALA A CA 1
ATOM 538 C C . ALA A 1 71 ? 9.013 -9.574 7.510 1.00 98.81 71 ALA A C 1
ATOM 540 O O . ALA A 1 71 ? 8.210 -9.305 8.396 1.00 98.81 71 ALA A O 1
ATOM 541 N N . LEU A 1 72 ? 9.711 -8.634 6.865 1.00 98.88 72 LEU A N 1
ATOM 542 C CA . LEU A 1 72 ? 9.603 -7.202 7.149 1.00 98.88 72 LEU A CA 1
ATOM 543 C C . LEU A 1 72 ? 8.196 -6.665 6.870 1.00 98.88 72 LEU A C 1
ATOM 545 O O . LEU A 1 72 ? 7.639 -5.963 7.712 1.00 98.88 72 LEU A O 1
ATOM 549 N N . ALA A 1 73 ? 7.595 -7.032 5.735 1.00 98.88 73 ALA A N 1
ATOM 550 C CA . ALA A 1 73 ? 6.232 -6.630 5.399 1.00 98.88 73 ALA A CA 1
ATOM 551 C C . ALA A 1 73 ? 5.218 -7.163 6.430 1.00 98.88 73 ALA A C 1
ATOM 553 O O . ALA A 1 73 ? 4.422 -6.401 6.982 1.00 98.88 73 ALA A O 1
ATOM 554 N N . TYR A 1 74 ? 5.301 -8.452 6.783 1.00 98.88 74 TYR A N 1
ATOM 555 C CA . TYR A 1 74 ? 4.451 -9.021 7.832 1.00 98.88 74 TYR A CA 1
ATOM 556 C C . TYR A 1 74 ? 4.698 -8.398 9.205 1.00 98.88 74 TYR A C 1
ATOM 558 O O . TYR A 1 74 ? 3.735 -8.164 9.933 1.00 98.88 74 TYR A O 1
ATOM 566 N N . GLN A 1 75 ? 5.951 -8.115 9.563 1.00 98.81 75 GLN A N 1
ATOM 567 C CA . GLN A 1 75 ? 6.297 -7.464 10.823 1.00 98.81 75 GLN A CA 1
ATOM 568 C C . GLN A 1 75 ? 5.644 -6.084 10.911 1.00 98.81 75 GLN A C 1
ATOM 570 O O . GLN A 1 75 ? 4.998 -5.787 11.913 1.00 98.81 75 GLN A O 1
ATOM 575 N N . ALA A 1 76 ? 5.761 -5.271 9.858 1.00 98.88 76 ALA A N 1
ATOM 576 C CA . ALA A 1 76 ? 5.165 -3.941 9.813 1.00 98.88 76 ALA A CA 1
ATOM 577 C C . ALA A 1 76 ? 3.640 -4.001 9.998 1.00 98.88 76 ALA A C 1
ATOM 579 O O . ALA A 1 76 ? 3.092 -3.320 10.864 1.00 98.88 76 ALA A O 1
ATOM 580 N N . TYR A 1 77 ? 2.956 -4.871 9.250 1.00 98.88 77 TYR A N 1
ATOM 581 C CA . TYR A 1 77 ? 1.500 -4.989 9.331 1.00 98.88 77 TYR A CA 1
ATOM 582 C C . TYR A 1 77 ? 0.993 -5.633 10.622 1.00 98.88 77 TYR A C 1
ATOM 584 O O . TYR A 1 77 ? -0.074 -5.262 11.113 1.00 98.88 77 TYR A O 1
ATOM 592 N N . THR A 1 78 ? 1.753 -6.563 11.202 1.00 98.75 78 THR A N 1
ATOM 593 C CA . THR A 1 78 ? 1.417 -7.164 12.501 1.00 98.75 78 THR A CA 1
ATOM 594 C C . THR A 1 78 ? 1.557 -6.135 13.616 1.00 98.75 78 THR A C 1
ATOM 596 O O . THR A 1 78 ? 0.619 -5.961 14.389 1.00 98.75 78 THR A O 1
ATOM 599 N N . ALA A 1 79 ? 2.661 -5.384 13.640 1.00 98.81 79 ALA A N 1
ATOM 600 C CA . ALA A 1 79 ? 2.874 -4.316 14.613 1.00 98.81 79 ALA A CA 1
ATOM 601 C C . ALA A 1 79 ? 1.812 -3.210 14.489 1.00 98.81 79 ALA A C 1
ATOM 603 O O . ALA A 1 79 ? 1.283 -2.740 15.495 1.00 98.81 79 ALA A O 1
ATOM 604 N N . ALA A 1 80 ? 1.435 -2.832 13.262 1.00 98.75 80 ALA A N 1
ATOM 605 C CA . ALA A 1 80 ? 0.357 -1.874 13.034 1.00 98.75 80 ALA A CA 1
ATOM 606 C C . ALA A 1 80 ? -0.994 -2.395 13.560 1.00 98.75 80 ALA A C 1
ATOM 608 O O . ALA A 1 80 ? -1.729 -1.657 14.212 1.00 98.75 80 ALA A O 1
ATOM 609 N N . ALA A 1 81 ? -1.321 -3.670 13.323 1.00 98.62 81 ALA A N 1
ATOM 610 C CA . ALA A 1 81 ? -2.546 -4.283 13.834 1.00 98.62 81 ALA A CA 1
ATOM 611 C C . ALA A 1 81 ? -2.574 -4.354 15.370 1.00 98.62 81 ALA A C 1
ATOM 613 O O . ALA A 1 81 ? -3.607 -4.075 15.976 1.00 98.62 81 ALA A O 1
ATOM 614 N N . GLU A 1 82 ? -1.458 -4.714 16.005 1.00 98.56 82 GLU A N 1
ATOM 615 C CA . GLU A 1 82 ? -1.316 -4.709 17.467 1.00 98.56 82 GLU A CA 1
ATOM 616 C C . GLU A 1 82 ? -1.525 -3.305 18.033 1.00 98.56 82 GLU A C 1
ATOM 618 O O . GLU A 1 82 ? -2.369 -3.114 18.907 1.00 98.56 82 GLU A O 1
ATOM 623 N N . HIS A 1 83 ? -0.865 -2.306 17.446 1.00 98.38 83 HIS A N 1
ATOM 624 C CA . HIS A 1 83 ? -1.033 -0.915 17.846 1.00 98.38 83 HIS A CA 1
ATOM 625 C C . HIS A 1 83 ? -2.491 -0.437 17.729 1.00 98.38 83 HIS A C 1
ATOM 627 O O . HIS A 1 83 ? -2.984 0.257 18.621 1.00 98.38 83 HIS A O 1
ATOM 633 N N . LEU A 1 84 ? -3.212 -0.831 16.671 1.00 98.19 84 LEU A N 1
ATOM 634 C CA . LEU A 1 84 ? -4.634 -0.505 16.527 1.00 98.19 84 LEU A CA 1
ATOM 635 C C . LEU A 1 84 ? -5.494 -1.146 17.620 1.00 98.19 84 LEU A C 1
ATOM 637 O O . LEU A 1 84 ? -6.394 -0.486 18.134 1.00 98.19 84 LEU A O 1
ATOM 641 N N . ARG A 1 85 ? -5.228 -2.399 18.010 1.00 97.94 85 ARG A N 1
ATOM 642 C CA . ARG A 1 85 ? -5.989 -3.063 19.086 1.00 97.94 85 ARG A CA 1
ATOM 643 C C . ARG A 1 85 ? -5.853 -2.340 20.420 1.00 97.94 85 ARG A C 1
ATOM 645 O O . ARG A 1 85 ? -6.832 -2.280 21.159 1.00 97.94 85 ARG A O 1
ATOM 652 N N . ASP A 1 86 ? -4.683 -1.771 20.687 1.00 97.69 86 ASP A N 1
ATOM 653 C CA . ASP A 1 86 ? -4.428 -1.016 21.913 1.00 97.69 86 ASP A CA 1
ATOM 654 C C . ASP A 1 86 ? -4.988 0.411 21.840 1.00 97.69 86 ASP A C 1
ATOM 656 O O . ASP A 1 86 ? -5.509 0.934 22.825 1.00 97.69 86 ASP A O 1
ATOM 660 N N . THR A 1 87 ? -4.921 1.039 20.664 1.00 97.06 87 THR A N 1
ATOM 661 C CA . THR A 1 87 ? -5.263 2.458 20.494 1.00 97.06 87 THR A CA 1
ATOM 662 C C . THR A 1 87 ? -6.759 2.681 20.304 1.00 97.06 87 THR A C 1
ATOM 664 O O . THR A 1 87 ? -7.316 3.587 20.920 1.00 97.06 87 THR A O 1
ATOM 667 N N . VAL A 1 88 ? -7.441 1.852 19.505 1.00 96.94 88 VAL A N 1
ATOM 668 C CA . VAL A 1 88 ? -8.868 2.029 19.166 1.00 96.94 88 VAL A CA 1
ATOM 669 C C . VAL A 1 88 ? -9.776 2.158 20.402 1.00 96.94 88 VAL A C 1
ATOM 671 O O . VAL A 1 88 ? -10.608 3.064 20.408 1.00 96.94 88 VAL A O 1
ATOM 674 N N . PRO A 1 89 ? -9.614 1.364 21.482 1.00 95.81 89 PRO A N 1
ATOM 675 C CA . PRO A 1 89 ? -10.416 1.520 22.701 1.00 95.81 89 PRO A CA 1
ATOM 676 C C . PRO A 1 89 ? -10.241 2.862 23.427 1.00 95.81 89 PRO A C 1
ATOM 678 O O . PRO A 1 89 ? -11.072 3.213 24.262 1.00 95.81 89 PRO A O 1
ATOM 681 N N . THR A 1 90 ? -9.154 3.587 23.150 1.00 95.75 90 THR A N 1
ATOM 682 C CA . THR A 1 90 ? -8.833 4.881 23.772 1.00 95.75 90 THR A CA 1
ATOM 683 C C . THR A 1 90 ? -9.278 6.082 22.942 1.00 95.75 90 THR A C 1
ATOM 685 O O . THR A 1 90 ? -9.231 7.210 23.433 1.00 95.75 90 THR A O 1
ATOM 688 N N . LEU A 1 91 ? -9.714 5.861 21.698 1.00 94.12 91 LEU A N 1
ATOM 689 C CA . LEU A 1 91 ? -10.190 6.933 20.833 1.00 94.12 91 LEU A CA 1
ATOM 690 C C . LEU A 1 91 ? -11.507 7.506 21.368 1.00 94.12 91 LEU A C 1
ATOM 692 O O . LEU A 1 91 ? -12.377 6.784 21.859 1.00 94.12 91 LEU A O 1
ATOM 696 N N . THR A 1 92 ? -11.678 8.820 21.226 1.00 91.31 92 THR A N 1
ATOM 697 C CA . THR A 1 92 ? -12.982 9.458 21.431 1.00 91.31 92 THR A CA 1
ATOM 698 C C . THR A 1 92 ? -14.001 8.841 20.476 1.00 91.31 92 THR A C 1
ATOM 700 O O . THR A 1 92 ? -13.680 8.556 19.323 1.00 91.31 92 THR A O 1
ATOM 703 N N . ALA A 1 93 ? -15.238 8.662 20.943 1.00 88.50 93 ALA A N 1
ATOM 704 C CA . ALA A 1 93 ? -16.319 8.141 20.114 1.00 88.50 93 ALA A CA 1
ATOM 705 C C . ALA A 1 93 ? -16.456 8.942 18.803 1.00 88.50 93 ALA A C 1
ATOM 707 O O . ALA A 1 93 ? -16.595 10.165 18.826 1.00 88.50 93 ALA A O 1
ATOM 708 N N . GLY A 1 94 ? -16.421 8.240 17.671 1.00 92.06 94 GLY A N 1
ATOM 709 C CA . GLY A 1 94 ? -16.470 8.827 16.334 1.00 92.06 94 GLY A CA 1
ATOM 710 C C . GLY A 1 94 ? -15.837 7.913 15.278 1.00 92.06 94 GLY A C 1
ATOM 711 O O . GLY A 1 94 ? -15.266 6.877 15.628 1.00 92.06 94 GLY A O 1
ATOM 712 N N . PRO A 1 95 ? -15.952 8.265 13.985 1.00 95.06 95 PRO A N 1
ATOM 713 C CA . PRO A 1 95 ? -15.277 7.533 12.923 1.00 95.06 95 PRO A CA 1
ATOM 714 C C . PRO A 1 95 ? -13.762 7.721 13.030 1.00 95.06 95 PRO A C 1
ATOM 716 O O . PRO A 1 95 ? -13.270 8.813 13.315 1.00 95.06 95 PRO A O 1
ATOM 719 N N . TRP A 1 96 ? -13.020 6.657 12.751 1.00 97.19 96 TRP A N 1
ATOM 720 C CA . TRP A 1 96 ? -11.564 6.676 12.663 1.00 97.19 96 TRP A CA 1
ATOM 721 C C . TRP A 1 96 ? -11.123 5.876 11.440 1.00 97.19 96 TRP A C 1
ATOM 723 O O . TRP A 1 96 ? -11.875 5.059 10.907 1.00 97.19 96 TRP A O 1
ATOM 733 N N . GLY A 1 97 ? -9.899 6.098 10.980 1.00 97.00 97 GLY A N 1
ATOM 734 C CA . GLY A 1 97 ? -9.360 5.339 9.866 1.00 97.00 97 GLY A CA 1
ATOM 735 C C . GLY A 1 97 ? -7.847 5.372 9.809 1.00 97.00 97 GLY A C 1
ATOM 736 O O . GLY A 1 97 ? -7.195 6.109 10.546 1.00 97.00 97 GLY A O 1
ATOM 737 N N . VAL A 1 98 ? -7.307 4.550 8.919 1.00 98.25 98 VAL A N 1
ATOM 738 C CA . VAL A 1 98 ? -5.888 4.516 8.583 1.00 98.25 98 VAL A CA 1
ATOM 739 C C . VAL A 1 98 ? -5.680 5.092 7.193 1.00 98.25 98 VAL A C 1
ATOM 741 O O . VAL A 1 98 ? -6.507 4.904 6.298 1.00 98.25 98 VAL A O 1
ATOM 744 N N . ILE A 1 99 ? -4.553 5.771 7.023 1.00 98.44 99 ILE A N 1
ATOM 745 C CA . ILE A 1 99 ? -4.083 6.246 5.727 1.00 98.44 99 ILE A CA 1
ATOM 746 C C . ILE A 1 99 ? -2.953 5.324 5.295 1.00 98.44 99 ILE A C 1
ATOM 748 O O . ILE A 1 99 ? -2.040 5.052 6.075 1.00 98.44 99 ILE A O 1
ATOM 752 N N . MET A 1 100 ? -3.029 4.834 4.067 1.00 98.56 100 MET A N 1
ATOM 753 C CA . MET A 1 100 ? -2.016 3.971 3.479 1.00 98.56 100 MET A CA 1
ATOM 754 C C . MET A 1 100 ? -1.623 4.518 2.114 1.00 98.56 100 MET A C 1
ATOM 756 O O . MET A 1 100 ? -2.467 5.005 1.363 1.00 98.56 100 MET A O 1
ATOM 760 N N . ASP A 1 101 ? -0.345 4.408 1.790 1.00 98.69 101 ASP A N 1
ATOM 761 C CA . ASP A 1 101 ? 0.103 4.543 0.410 1.00 98.69 101 ASP A CA 1
ATOM 762 C C . ASP A 1 101 ? -0.342 3.323 -0.430 1.00 98.69 101 ASP A C 1
ATOM 764 O O . ASP A 1 101 ? -0.719 2.279 0.113 1.00 98.69 101 ASP A O 1
ATOM 768 N N . ALA A 1 102 ? -0.340 3.458 -1.757 1.00 98.50 102 ALA A N 1
ATOM 769 C CA . ALA A 1 102 ? -0.657 2.377 -2.683 1.00 98.50 102 ALA A CA 1
ATOM 770 C C . ALA A 1 102 ? 0.584 1.569 -3.089 1.00 98.50 102 ALA A C 1
ATOM 772 O O . ALA A 1 102 ? 0.631 0.371 -2.815 1.00 98.50 102 ALA A O 1
ATOM 773 N N . ASP A 1 103 ? 1.555 2.186 -3.760 1.00 98.62 103 ASP A N 1
ATOM 774 C CA . ASP A 1 103 ? 2.620 1.490 -4.492 1.00 98.62 103 ASP A CA 1
ATOM 775 C C . ASP A 1 103 ? 3.750 1.033 -3.565 1.00 98.62 103 ASP A C 1
ATOM 777 O O . ASP A 1 103 ? 4.277 1.801 -2.778 1.00 98.62 103 ASP A O 1
ATOM 781 N N . GLU A 1 104 ? 4.098 -0.253 -3.606 1.00 98.56 104 GLU A N 1
ATOM 782 C CA . GLU A 1 104 ? 5.022 -0.923 -2.676 1.00 98.56 104 GLU A CA 1
ATOM 783 C C . GLU A 1 104 ? 4.582 -0.912 -1.195 1.00 98.56 104 GLU A C 1
ATOM 785 O O . GLU A 1 104 ? 5.254 -1.512 -0.350 1.00 98.56 104 GLU A O 1
ATOM 790 N N . THR A 1 105 ? 3.408 -0.346 -0.896 1.00 98.81 105 THR A N 1
ATOM 791 C CA . THR A 1 105 ? 2.752 -0.387 0.417 1.00 98.81 105 THR A CA 1
ATOM 792 C C . THR A 1 105 ? 1.589 -1.381 0.427 1.00 98.81 105 THR A C 1
ATOM 794 O O . THR A 1 105 ? 1.613 -2.346 1.190 1.00 98.81 105 THR A O 1
ATOM 797 N N . VAL A 1 106 ? 0.581 -1.201 -0.435 1.00 98.75 106 VAL A N 1
ATOM 798 C CA . VAL A 1 106 ? -0.565 -2.123 -0.584 1.00 98.75 106 VAL A CA 1
ATOM 799 C C . VAL A 1 106 ? -0.439 -2.967 -1.850 1.00 98.75 106 VAL A C 1
ATOM 801 O O . VAL A 1 106 ? -0.688 -4.174 -1.808 1.00 98.75 106 VAL A O 1
ATOM 804 N N . LEU A 1 107 ? -0.054 -2.343 -2.961 1.00 98.81 107 LEU A N 1
ATOM 805 C CA . LEU A 1 107 ? 0.137 -2.951 -4.273 1.00 98.81 107 LEU A CA 1
ATOM 806 C C . LEU A 1 107 ? 1.624 -3.227 -4.501 1.00 98.81 107 LEU A C 1
ATOM 808 O O . LEU A 1 107 ? 2.450 -2.331 -4.402 1.00 98.81 107 LEU A O 1
ATOM 812 N N . ASP A 1 108 ? 1.963 -4.465 -4.830 1.00 98.69 108 ASP A N 1
ATOM 813 C CA . ASP A 1 108 ? 3.310 -4.878 -5.212 1.00 98.69 108 ASP A CA 1
ATOM 814 C C . ASP A 1 108 ? 3.469 -4.765 -6.734 1.00 98.69 108 ASP A C 1
ATOM 816 O O . ASP A 1 108 ? 2.925 -5.573 -7.499 1.00 98.69 108 ASP A O 1
ATOM 820 N N . ASN A 1 109 ? 4.240 -3.769 -7.177 1.00 98.69 109 ASN A N 1
ATOM 821 C CA . ASN A 1 109 ? 4.536 -3.534 -8.587 1.00 98.69 109 ASN A CA 1
ATOM 822 C C . ASN A 1 109 ? 5.891 -4.118 -9.006 1.00 98.69 109 ASN A C 1
ATOM 824 O O . ASN A 1 109 ? 6.412 -3.802 -10.077 1.00 98.69 109 ASN A O 1
ATOM 828 N N . SER A 1 110 ? 6.487 -5.013 -8.219 1.00 98.12 110 SER A N 1
ATOM 829 C CA . SER A 1 110 ? 7.778 -5.619 -8.560 1.00 98.12 110 SER A CA 1
ATOM 830 C C . SER A 1 110 ? 7.745 -6.425 -9.866 1.00 98.12 110 SER A C 1
ATOM 832 O O . SER A 1 110 ? 8.791 -6.639 -10.480 1.00 98.12 110 SER A O 1
ATOM 834 N N . GLU A 1 111 ? 6.565 -6.850 -10.335 1.00 98.00 111 GLU A N 1
ATOM 835 C CA . GLU A 1 111 ? 6.406 -7.473 -11.655 1.00 98.00 111 GLU A CA 1
ATOM 836 C C . GLU A 1 111 ? 6.629 -6.472 -12.794 1.00 98.00 111 GLU A C 1
ATOM 838 O O . GLU A 1 111 ? 7.276 -6.823 -13.781 1.00 98.00 111 GLU A O 1
ATOM 843 N N . TYR A 1 112 ? 6.196 -5.216 -12.640 1.00 98.25 112 TYR A N 1
ATOM 844 C CA . TYR A 1 112 ? 6.555 -4.145 -13.569 1.00 98.25 112 TYR A CA 1
ATOM 845 C C . TYR A 1 112 ? 8.074 -4.006 -13.649 1.00 98.25 112 TYR A C 1
ATOM 847 O O . TYR A 1 112 ? 8.642 -4.116 -14.735 1.00 98.25 112 TYR A O 1
ATOM 855 N N . GLN A 1 113 ? 8.744 -3.879 -12.500 1.00 97.56 113 GLN A N 1
ATOM 856 C CA . GLN A 1 113 ? 10.200 -3.724 -12.457 1.00 97.56 113 GLN A CA 1
ATOM 857 C C . GLN A 1 113 ? 10.924 -4.928 -13.072 1.00 97.56 113 GLN A C 1
ATOM 859 O O . GLN A 1 113 ? 11.876 -4.764 -13.834 1.00 97.56 113 GLN A O 1
ATOM 864 N N . ARG A 1 114 ? 10.432 -6.147 -12.816 1.00 96.81 114 ARG A N 1
ATOM 865 C CA . ARG A 1 114 ? 10.945 -7.376 -13.435 1.00 96.81 114 ARG A CA 1
ATOM 866 C C . ARG A 1 114 ? 10.834 -7.331 -14.962 1.00 96.81 114 ARG A C 1
ATOM 868 O O . ARG A 1 114 ? 11.790 -7.691 -15.645 1.00 96.81 114 ARG A O 1
ATOM 875 N N . ARG A 1 115 ? 9.684 -6.907 -15.502 1.00 96.50 115 ARG A N 1
ATOM 876 C CA . ARG A 1 115 ? 9.458 -6.788 -16.953 1.00 96.50 115 ARG A CA 1
ATOM 877 C C . ARG A 1 115 ? 10.367 -5.726 -17.572 1.00 96.50 115 ARG A C 1
ATOM 879 O O . ARG A 1 115 ? 10.940 -5.983 -18.624 1.00 96.50 115 ARG A O 1
ATOM 886 N N . ARG A 1 116 ? 10.541 -4.571 -16.917 1.00 96.19 116 ARG A N 1
ATOM 887 C CA . ARG A 1 116 ? 11.445 -3.506 -17.388 1.00 96.19 116 ARG A CA 1
ATOM 888 C C . ARG A 1 116 ? 12.897 -3.981 -17.452 1.00 96.19 116 ARG A C 1
ATOM 890 O O . ARG A 1 116 ? 13.519 -3.841 -18.503 1.00 96.19 116 ARG A O 1
ATOM 897 N N . ALA A 1 117 ? 13.373 -4.646 -16.396 1.00 93.81 117 ALA A N 1
ATOM 898 C CA . ALA A 1 117 ? 14.716 -5.223 -16.341 1.00 93.81 117 ALA A CA 1
ATOM 899 C C . ALA A 1 117 ? 14.956 -6.287 -17.427 1.00 93.81 117 ALA A C 1
ATOM 901 O O . ALA A 1 117 ? 16.018 -6.309 -18.035 1.00 93.81 117 ALA A O 1
ATOM 902 N N . ALA A 1 118 ? 13.963 -7.134 -17.721 1.00 92.69 118 ALA A N 1
ATOM 903 C CA . ALA A 1 118 ? 14.072 -8.144 -18.779 1.00 92.69 118 ALA A CA 1
ATOM 904 C C . ALA A 1 118 ? 14.187 -7.550 -20.198 1.00 92.69 118 ALA A C 1
ATOM 906 O O . ALA A 1 118 ? 14.618 -8.246 -21.111 1.00 92.69 118 ALA A O 1
ATOM 907 N N . MET A 1 119 ? 13.791 -6.288 -20.383 1.00 93.62 119 MET A N 1
ATOM 908 C CA . MET A 1 119 ? 13.893 -5.551 -21.648 1.00 93.62 119 MET A CA 1
ATOM 909 C C . MET A 1 119 ? 15.057 -4.545 -21.655 1.00 93.62 119 MET A C 1
ATOM 911 O O . MET A 1 119 ? 15.073 -3.674 -22.518 1.00 93.62 119 MET A O 1
ATOM 915 N N . ASP A 1 120 ? 15.966 -4.609 -20.672 1.00 92.25 120 ASP A N 1
ATOM 916 C CA . ASP A 1 120 ? 17.028 -3.611 -20.446 1.00 92.25 120 ASP A CA 1
ATOM 917 C C . ASP A 1 120 ? 16.502 -2.161 -20.486 1.00 92.25 120 ASP A C 1
ATOM 919 O O . ASP A 1 120 ? 17.043 -1.256 -21.117 1.00 92.25 120 ASP A O 1
ATOM 923 N N . SER A 1 121 ? 15.347 -1.955 -19.851 1.00 94.25 121 SER A N 1
ATOM 924 C CA . SER A 1 121 ? 14.614 -0.693 -19.871 1.00 94.25 121 SER A CA 1
ATOM 925 C C . SER A 1 121 ? 14.336 -0.203 -18.455 1.00 94.25 121 SER A C 1
ATOM 927 O O . SER A 1 121 ? 14.285 -0.977 -17.499 1.00 94.25 121 SER A O 1
ATOM 929 N N . THR A 1 122 ? 14.122 1.100 -18.313 1.00 94.31 122 THR A N 1
ATOM 930 C CA . THR A 1 122 ? 13.821 1.753 -17.031 1.00 94.31 122 THR A CA 1
ATOM 931 C C . THR A 1 122 ? 12.385 2.264 -17.012 1.00 94.31 122 THR A C 1
ATOM 933 O O . THR A 1 122 ? 11.614 2.011 -17.937 1.00 94.31 122 THR A O 1
ATOM 936 N N . TYR A 1 123 ? 11.979 2.940 -15.942 1.00 96.81 123 TYR A N 1
ATOM 937 C CA . TYR A 1 123 ? 10.663 3.564 -15.860 1.00 96.81 123 TYR A CA 1
ATOM 938 C C . TYR A 1 123 ? 10.426 4.581 -16.995 1.00 96.81 123 TYR A C 1
ATOM 940 O O . TYR A 1 123 ? 11.301 5.377 -17.321 1.00 96.81 123 TYR A O 1
ATOM 948 N N . SER A 1 124 ? 9.209 4.586 -17.539 1.00 97.81 124 SER A N 1
ATOM 949 C CA . SER A 1 124 ? 8.649 5.692 -18.325 1.00 97.81 124 SER A CA 1
ATOM 950 C C . SER A 1 124 ? 7.196 5.910 -17.908 1.00 97.81 124 SER A C 1
ATOM 952 O O . SER A 1 124 ? 6.552 4.975 -17.418 1.00 97.81 124 SER A O 1
ATOM 954 N N . VAL A 1 125 ? 6.673 7.118 -18.113 1.00 96.38 125 VAL A N 1
ATOM 955 C CA . VAL A 1 125 ? 5.276 7.444 -17.783 1.00 96.38 125 VAL A CA 1
ATOM 956 C C . VAL A 1 125 ? 4.321 6.556 -18.583 1.00 96.38 125 VAL A C 1
ATOM 958 O O . VAL A 1 125 ? 3.347 6.037 -18.044 1.00 96.38 125 VAL A O 1
ATOM 961 N N . GLU A 1 126 ? 4.635 6.308 -19.852 1.00 97.44 126 GLU A N 1
ATOM 962 C CA . GLU A 1 126 ? 3.840 5.501 -20.773 1.00 97.44 126 GLU A CA 1
ATOM 963 C C . GLU A 1 126 ? 3.822 4.032 -20.344 1.00 97.44 126 GLU A C 1
ATOM 965 O O . GLU A 1 126 ? 2.760 3.411 -20.269 1.00 97.44 126 GLU A O 1
ATOM 970 N N . SER A 1 127 ? 4.989 3.469 -20.008 1.00 98.06 127 SER A N 1
ATOM 971 C CA . SER A 1 127 ? 5.066 2.078 -19.557 1.00 98.06 127 SER A CA 1
ATOM 972 C C . SER A 1 127 ? 4.409 1.865 -18.203 1.00 98.06 127 SER A C 1
ATOM 974 O O . SER A 1 127 ? 3.806 0.817 -17.977 1.00 98.06 127 SER A O 1
ATOM 976 N N . TRP A 1 128 ? 4.530 2.841 -17.303 1.00 98.31 128 TRP A N 1
ATOM 977 C CA . TRP A 1 128 ? 3.875 2.794 -16.005 1.00 98.31 128 TRP A CA 1
ATOM 978 C C . TRP A 1 128 ? 2.360 2.887 -16.144 1.00 98.31 128 TRP A C 1
ATOM 980 O O . TRP A 1 128 ? 1.643 2.065 -15.582 1.00 98.31 128 TRP A O 1
ATOM 990 N N . ALA A 1 129 ? 1.864 3.806 -16.972 1.00 97.81 129 ALA A N 1
ATOM 991 C CA . ALA A 1 129 ? 0.444 3.905 -17.280 1.00 97.81 129 ALA A CA 1
ATOM 992 C C . ALA A 1 129 ? -0.101 2.596 -17.869 1.00 97.81 129 ALA A C 1
ATOM 994 O O . ALA A 1 129 ? -1.139 2.106 -17.428 1.00 97.81 129 ALA A O 1
ATOM 995 N N . ALA A 1 130 ? 0.626 1.986 -18.811 1.00 98.25 130 ALA A N 1
ATOM 996 C CA . ALA A 1 130 ? 0.255 0.694 -19.380 1.00 98.25 130 ALA A CA 1
ATOM 997 C C . ALA A 1 130 ? 0.221 -0.428 -18.328 1.00 98.25 130 ALA A C 1
ATOM 999 O O . ALA A 1 130 ? -0.632 -1.309 -18.412 1.00 98.25 130 ALA A O 1
ATOM 1000 N N . TRP A 1 131 ? 1.122 -0.409 -17.342 1.00 98.56 131 TRP A N 1
ATOM 1001 C CA . TRP A 1 131 ? 1.112 -1.347 -16.217 1.00 98.56 131 TRP A CA 1
ATOM 1002 C C . TRP A 1 131 ? -0.078 -1.122 -15.283 1.00 98.56 131 TRP A C 1
ATOM 1004 O O . TRP A 1 131 ? -0.813 -2.062 -14.995 1.00 98.56 131 TRP A O 1
ATOM 1014 N N . VAL A 1 132 ? -0.311 0.116 -14.845 1.00 98.50 132 VAL A N 1
ATOM 1015 C CA . VAL A 1 132 ? -1.415 0.439 -13.933 1.00 98.50 132 VAL A CA 1
ATOM 1016 C C . VAL A 1 132 ? -2.766 0.084 -14.556 1.00 98.50 132 VAL A C 1
ATOM 1018 O O . VAL A 1 132 ? -3.615 -0.494 -13.879 1.00 98.50 132 VAL A O 1
ATOM 1021 N N . ASN A 1 133 ? -2.932 0.327 -15.859 1.00 98.31 133 ASN A N 1
ATOM 1022 C CA . ASN A 1 133 ? -4.147 -0.017 -16.600 1.00 98.31 133 ASN A CA 1
ATOM 1023 C C . ASN A 1 133 ? -4.422 -1.527 -16.676 1.00 98.31 133 ASN A C 1
ATOM 1025 O O . ASN A 1 133 ? -5.568 -1.910 -16.894 1.00 98.31 133 ASN A O 1
ATOM 1029 N N . GLN A 1 134 ? -3.414 -2.385 -16.478 1.00 98.44 134 GLN A N 1
ATOM 1030 C CA . GLN A 1 134 ? -3.633 -3.834 -16.393 1.00 98.44 134 GLN A CA 1
ATOM 1031 C C . GLN A 1 134 ? -4.349 -4.225 -15.093 1.00 98.44 134 GLN A C 1
ATOM 1033 O O . GLN A 1 134 ? -5.026 -5.244 -15.065 1.00 98.44 134 GLN A O 1
ATOM 1038 N N . ALA A 1 135 ? -4.233 -3.433 -14.017 1.00 98.38 135 ALA A N 1
ATOM 1039 C CA . ALA A 1 135 ? -4.817 -3.738 -12.705 1.00 98.38 135 ALA A CA 1
ATOM 1040 C C . ALA A 1 135 ? -4.420 -5.132 -12.148 1.00 98.38 135 ALA A C 1
ATOM 1042 O O . ALA A 1 135 ? -5.175 -5.802 -11.426 1.00 98.38 135 ALA A O 1
ATOM 1043 N N . GLU A 1 136 ? -3.197 -5.565 -12.463 1.00 98.25 136 GLU A N 1
ATOM 1044 C CA . GLU A 1 136 ? -2.669 -6.906 -12.187 1.00 98.25 136 GLU A CA 1
ATOM 1045 C C . GLU A 1 136 ? -1.634 -6.965 -11.052 1.00 98.25 136 GLU A C 1
ATOM 1047 O O . GLU A 1 136 ? -1.172 -8.057 -10.717 1.00 98.25 136 GLU A O 1
ATOM 1052 N N . ALA A 1 137 ? -1.304 -5.841 -10.405 1.00 98.62 137 ALA A N 1
ATOM 1053 C CA . ALA A 1 137 ? -0.377 -5.838 -9.273 1.00 98.62 137 ALA A CA 1
ATOM 1054 C C . ALA A 1 137 ? -0.862 -6.790 -8.167 1.00 98.62 137 ALA A C 1
ATOM 1056 O O . ALA A 1 137 ? -2.068 -6.916 -7.914 1.00 98.62 137 ALA A O 1
ATOM 1057 N N . SER A 1 138 ? 0.066 -7.495 -7.522 1.00 98.56 138 SER A N 1
ATOM 1058 C CA . SER A 1 138 ? -0.231 -8.345 -6.365 1.00 98.56 138 SER A CA 1
ATOM 1059 C C . SER A 1 138 ? -0.379 -7.503 -5.097 1.00 98.56 138 SER A C 1
ATOM 1061 O O . SER A 1 138 ? -0.087 -6.314 -5.096 1.00 98.56 138 SER A O 1
ATOM 1063 N N . ALA A 1 139 ? -0.852 -8.103 -4.005 1.00 98.44 139 ALA A N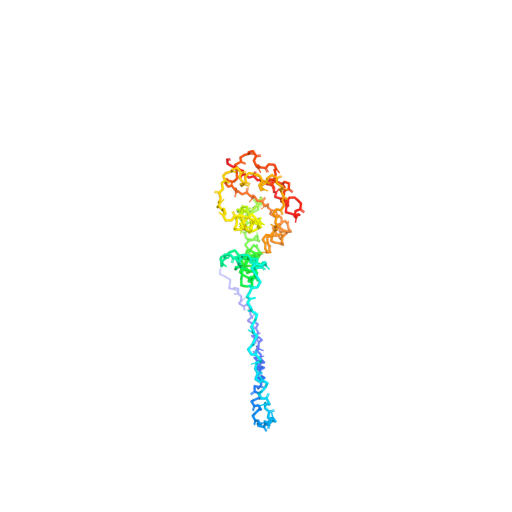 1
ATOM 1064 C CA . ALA A 1 139 ? -0.841 -7.436 -2.706 1.00 98.44 139 ALA A CA 1
ATOM 1065 C C . ALA A 1 139 ? 0.539 -7.570 -2.049 1.00 98.44 139 ALA A C 1
ATOM 1067 O O . ALA A 1 139 ? 1.121 -8.659 -2.058 1.00 98.44 139 ALA A O 1
ATOM 1068 N N . VAL A 1 140 ? 1.014 -6.504 -1.406 1.00 98.81 140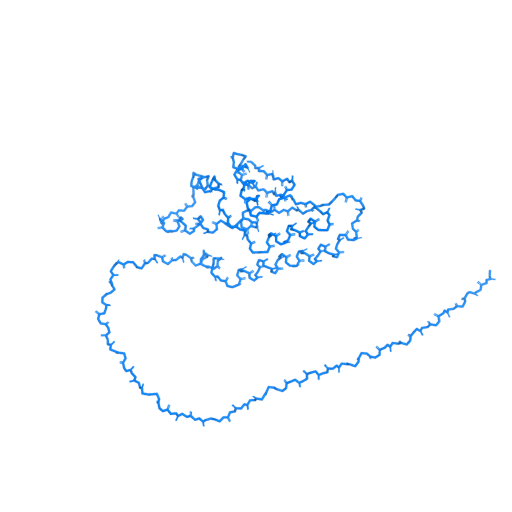 VAL A N 1
ATOM 1069 C CA . VAL A 1 140 ? 2.156 -6.581 -0.484 1.00 98.81 140 VAL A CA 1
ATOM 1070 C C . VAL A 1 140 ? 1.806 -7.535 0.673 1.00 98.81 140 VAL A C 1
ATOM 1072 O O . VAL A 1 140 ? 0.678 -7.484 1.188 1.00 98.81 140 VAL A O 1
ATOM 1075 N N . PRO A 1 141 ? 2.726 -8.423 1.110 1.00 98.75 141 PRO A N 1
ATOM 1076 C CA . PRO A 1 141 ? 2.444 -9.378 2.180 1.00 98.75 141 PRO A CA 1
ATOM 1077 C C . PRO A 1 141 ? 1.939 -8.689 3.453 1.00 98.75 141 PRO A C 1
ATOM 1079 O O . PRO A 1 141 ? 2.552 -7.751 3.946 1.00 98.75 141 PRO A O 1
ATOM 1082 N N . GLY A 1 142 ? 0.811 -9.156 3.990 1.00 98.56 142 GLY A N 1
ATOM 1083 C CA . GLY A 1 142 ? 0.191 -8.602 5.200 1.00 98.56 142 GLY A CA 1
ATOM 1084 C C . GLY A 1 142 ? -0.803 -7.457 4.968 1.00 98.56 142 GLY A C 1
ATOM 1085 O O . GLY A 1 142 ? -1.717 -7.310 5.779 1.00 98.56 142 GLY A O 1
ATOM 1086 N N . ALA A 1 143 ? -0.733 -6.730 3.846 1.00 98.56 143 ALA A N 1
ATOM 1087 C CA . ALA A 1 143 ? -1.578 -5.555 3.602 1.00 98.56 143 ALA A CA 1
ATOM 1088 C C . ALA A 1 143 ? -3.081 -5.890 3.623 1.00 98.56 143 ALA A C 1
ATOM 1090 O O . ALA A 1 143 ? -3.863 -5.268 4.342 1.00 98.56 143 ALA A O 1
ATOM 1091 N N . LEU A 1 144 ? -3.499 -6.940 2.905 1.00 98.25 144 LEU A N 1
ATOM 1092 C CA . LEU A 1 144 ? -4.900 -7.381 2.890 1.00 98.25 144 LEU A CA 1
ATOM 1093 C C . LEU A 1 144 ? -5.400 -7.774 4.290 1.00 98.25 144 LEU A C 1
ATOM 1095 O O . LEU A 1 144 ? -6.500 -7.393 4.685 1.00 98.25 144 LEU A O 1
ATOM 1099 N N . ALA A 1 145 ? -4.600 -8.523 5.052 1.00 98.19 145 ALA A N 1
ATOM 1100 C CA . ALA A 1 145 ? -4.968 -8.927 6.408 1.00 98.19 145 ALA A CA 1
ATOM 1101 C C . ALA A 1 145 ? -5.113 -7.711 7.337 1.00 98.19 145 ALA A C 1
ATOM 1103 O O . ALA A 1 145 ? -6.077 -7.636 8.096 1.00 98.19 145 ALA A O 1
ATOM 1104 N N . PHE A 1 146 ? -4.212 -6.734 7.220 1.00 98.69 146 PHE A N 1
ATOM 1105 C CA . PHE A 1 146 ? -4.285 -5.488 7.972 1.00 98.69 146 PHE A CA 1
ATOM 1106 C C . PHE A 1 146 ? -5.538 -4.674 7.631 1.00 98.69 146 PHE A C 1
ATOM 1108 O O . PHE A 1 146 ? -6.268 -4.279 8.537 1.00 98.69 146 PHE A O 1
ATOM 1115 N N . THR A 1 147 ? -5.863 -4.490 6.346 1.00 98.38 147 THR A N 1
ATOM 1116 C CA . THR A 1 147 ? -7.091 -3.764 5.965 1.00 98.38 147 THR A CA 1
ATOM 1117 C C . THR A 1 147 ? -8.354 -4.443 6.498 1.00 98.38 147 THR A C 1
ATOM 1119 O O . THR A 1 147 ? -9.261 -3.765 6.975 1.00 98.38 147 THR A O 1
ATOM 1122 N N . ARG A 1 148 ? -8.402 -5.781 6.520 1.00 97.81 148 ARG A N 1
ATOM 1123 C CA . ARG A 1 148 ? -9.499 -6.533 7.153 1.00 97.81 148 ARG A CA 1
ATOM 1124 C C . ARG A 1 148 ? -9.565 -6.311 8.662 1.00 97.81 148 ARG A C 1
ATOM 1126 O O . ARG A 1 148 ? -10.664 -6.206 9.198 1.00 97.81 148 ARG A O 1
ATOM 1133 N N . GLU A 1 149 ? -8.424 -6.216 9.339 1.00 98.19 149 GLU A N 1
ATOM 1134 C CA . GLU A 1 149 ? -8.379 -5.921 10.774 1.00 98.19 149 GLU A CA 1
ATOM 1135 C C . GLU A 1 149 ? -8.899 -4.513 11.082 1.00 98.19 149 GLU A C 1
ATOM 1137 O O . GLU A 1 149 ? -9.710 -4.355 11.993 1.00 98.19 149 GLU A O 1
ATOM 1142 N N . VAL A 1 150 ? -8.518 -3.511 10.282 1.00 98.25 150 VAL A N 1
ATOM 1143 C CA . VAL A 1 150 ? -9.056 -2.145 10.390 1.00 98.25 150 VAL A CA 1
ATOM 1144 C C . VAL A 1 150 ? -10.582 -2.170 10.313 1.00 98.25 150 VAL A C 1
ATOM 1146 O O . VAL A 1 150 ? -11.254 -1.636 11.195 1.00 98.25 150 VAL A O 1
ATOM 1149 N N . ARG A 1 151 ? -11.140 -2.870 9.316 1.00 97.12 151 ARG A N 1
ATOM 1150 C CA . ARG A 1 151 ? -12.596 -3.036 9.174 1.00 97.12 151 ARG A CA 1
ATOM 1151 C C . ARG A 1 151 ? -13.225 -3.749 10.363 1.00 97.12 151 ARG A C 1
ATOM 1153 O O . ARG A 1 151 ? -14.267 -3.320 10.850 1.00 97.12 151 ARG A O 1
ATOM 1160 N N . ARG A 1 152 ? -12.597 -4.820 10.854 1.00 97.06 152 ARG A N 1
ATOM 1161 C CA . ARG A 1 152 ? -13.084 -5.587 12.010 1.00 97.06 152 ARG A CA 1
ATOM 1162 C C . ARG A 1 152 ? -13.157 -4.733 13.278 1.00 97.06 152 ARG A C 1
ATOM 1164 O O . ARG A 1 152 ? -14.036 -4.952 14.105 1.00 97.06 152 ARG A O 1
ATOM 1171 N N . LEU A 1 153 ? -12.248 -3.772 13.427 1.00 96.75 153 LEU A N 1
ATOM 1172 C CA . LEU A 1 153 ? -12.225 -2.812 14.532 1.00 96.75 153 LEU A CA 1
ATOM 1173 C C . LEU A 1 153 ? -13.153 -1.598 14.302 1.00 96.75 153 LEU A C 1
ATOM 1175 O O . LEU A 1 153 ? -13.198 -0.702 15.142 1.00 96.75 153 LEU A O 1
ATOM 1179 N N . GLY A 1 154 ? -13.904 -1.564 13.196 1.00 96.50 154 GLY A N 1
ATOM 1180 C CA . GLY A 1 154 ? -14.849 -0.492 12.870 1.00 96.50 154 GLY A CA 1
ATOM 1181 C C . GLY A 1 154 ? -14.214 0.748 12.236 1.00 96.50 154 GLY A C 1
ATOM 1182 O O . GLY A 1 154 ? -14.848 1.799 12.218 1.00 96.50 154 GLY A O 1
ATOM 1183 N N . GLY A 1 155 ? -12.977 0.643 11.746 1.00 97.12 155 GLY A N 1
ATOM 1184 C CA . GLY A 1 155 ? -12.263 1.738 11.097 1.00 97.12 155 GLY A CA 1
ATOM 1185 C C . GLY A 1 155 ? -12.437 1.787 9.580 1.00 97.12 155 GLY A C 1
ATOM 1186 O O . GLY A 1 155 ? -12.908 0.844 8.931 1.00 97.12 155 GLY A O 1
ATOM 1187 N N . HIS A 1 156 ? -11.982 2.899 9.014 1.00 98.19 156 HIS A N 1
ATOM 1188 C CA . HIS A 1 156 ? -11.927 3.158 7.580 1.00 98.19 156 HIS A CA 1
ATOM 1189 C C . HIS A 1 156 ? -10.505 2.990 7.024 1.00 98.19 156 HIS A C 1
ATOM 1191 O O . HIS A 1 156 ? -9.518 3.243 7.712 1.00 98.19 156 HIS A O 1
ATOM 1197 N N . VAL A 1 157 ? -10.389 2.570 5.769 1.00 98.38 157 VAL A N 1
ATOM 1198 C CA . VAL A 1 157 ? -9.131 2.462 5.023 1.00 98.38 157 VAL A CA 1
ATOM 1199 C C . VAL A 1 157 ? -9.141 3.505 3.915 1.00 98.38 157 VAL A C 1
ATOM 1201 O O . VAL A 1 157 ? -9.964 3.438 3.001 1.00 98.38 157 VAL A O 1
ATOM 1204 N N . VAL A 1 158 ? -8.208 4.450 3.981 1.00 98.44 158 VAL A N 1
ATOM 1205 C CA . VAL A 1 158 ? -8.010 5.487 2.966 1.00 98.44 158 VAL A CA 1
ATOM 1206 C C . VAL A 1 158 ? -6.681 5.247 2.266 1.00 98.44 158 VAL A C 1
ATOM 1208 O O . VAL A 1 158 ? -5.645 5.142 2.920 1.00 98.44 158 VAL A O 1
ATOM 1211 N N . ILE A 1 159 ? -6.709 5.179 0.938 1.00 98.50 159 ILE A N 1
ATOM 1212 C CA . ILE A 1 159 ? -5.508 5.109 0.107 1.00 98.50 159 ILE A CA 1
ATOM 1213 C C . ILE A 1 159 ? -5.191 6.502 -0.425 1.00 98.50 159 ILE A C 1
ATOM 1215 O O . ILE A 1 159 ? -6.057 7.141 -1.021 1.00 98.50 159 ILE A O 1
ATOM 1219 N N . VAL A 1 160 ? -3.957 6.958 -0.233 1.00 98.31 160 VAL A N 1
ATOM 1220 C CA . VAL A 1 160 ? -3.436 8.209 -0.801 1.00 98.31 160 VAL A CA 1
ATOM 1221 C C . VAL A 1 160 ? -2.247 7.860 -1.677 1.00 98.31 160 VAL A C 1
ATOM 1223 O O . VAL A 1 160 ? -1.312 7.227 -1.202 1.00 98.31 160 VAL A O 1
ATOM 1226 N N . THR A 1 161 ? -2.285 8.229 -2.954 1.00 98.25 161 THR A N 1
ATOM 1227 C CA . THR A 1 161 ? -1.268 7.823 -3.927 1.00 98.25 161 THR A CA 1
ATOM 1228 C C . THR A 1 161 ? -0.952 8.939 -4.913 1.00 98.25 161 THR A C 1
ATOM 1230 O O . THR A 1 161 ? -1.822 9.722 -5.278 1.00 98.25 161 THR A O 1
ATOM 1233 N N . ASN A 1 162 ? 0.295 8.965 -5.383 1.00 97.81 162 ASN A N 1
ATOM 1234 C CA . ASN A 1 162 ? 0.746 9.854 -6.455 1.00 97.81 162 ASN A CA 1
ATOM 1235 C C . ASN A 1 162 ? 0.439 9.299 -7.857 1.00 97.81 162 ASN A C 1
ATOM 1237 O O . ASN A 1 162 ? 0.940 9.827 -8.850 1.00 97.81 162 ASN A O 1
ATOM 1241 N N . ARG A 1 163 ? -0.324 8.202 -7.969 1.00 97.44 163 ARG A N 1
ATOM 1242 C CA . ARG A 1 163 ? -0.879 7.791 -9.262 1.00 97.44 163 ARG A CA 1
ATOM 1243 C C . ARG A 1 163 ? -1.812 8.878 -9.763 1.00 97.44 163 ARG A C 1
ATOM 1245 O O . ARG A 1 163 ? -2.596 9.416 -8.983 1.00 97.44 163 ARG A O 1
ATOM 1252 N N . ASP A 1 164 ? -1.728 9.154 -11.058 1.00 93.25 164 ASP A N 1
ATOM 1253 C CA . ASP A 1 164 ? -2.500 10.244 -11.623 1.00 93.25 164 ASP A CA 1
ATOM 1254 C C . ASP A 1 164 ? -4.006 9.928 -11.698 1.00 93.25 164 ASP A C 1
ATOM 1256 O O . ASP A 1 164 ? -4.407 8.758 -11.749 1.00 93.25 164 ASP A O 1
ATOM 1260 N N . ASP A 1 165 ? -4.847 10.960 -11.738 1.00 93.06 165 ASP A N 1
ATOM 1261 C CA . ASP A 1 165 ? -6.311 10.830 -11.771 1.00 93.06 165 ASP A CA 1
ATOM 1262 C C . ASP A 1 165 ? -6.845 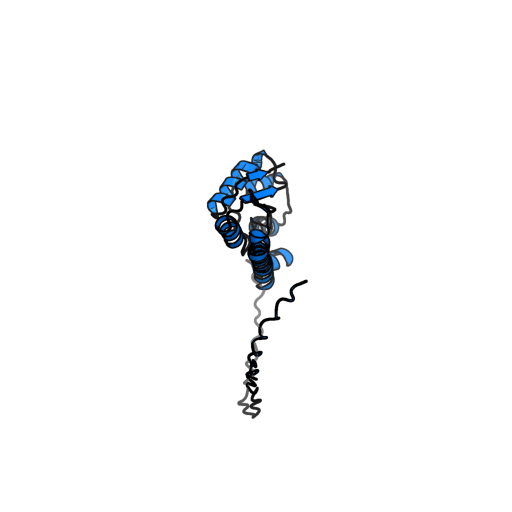9.885 -12.863 1.00 93.06 165 ASP A C 1
ATOM 1264 O O . ASP A 1 165 ? -7.781 9.115 -12.619 1.00 93.06 165 ASP A O 1
ATOM 1268 N N . MET A 1 166 ? -6.236 9.849 -14.056 1.00 94.62 166 MET A N 1
ATOM 1269 C CA . MET A 1 166 ? -6.691 8.942 -15.123 1.00 94.62 166 MET A CA 1
ATOM 1270 C C . MET A 1 166 ? -6.431 7.467 -14.784 1.00 94.62 166 MET A C 1
ATOM 1272 O O . MET A 1 166 ? -7.018 6.569 -15.388 1.00 94.62 166 MET A O 1
ATOM 1276 N N . ARG A 1 167 ? -5.532 7.199 -13.834 1.00 96.00 167 ARG A N 1
ATOM 1277 C CA . ARG A 1 167 ? -5.145 5.864 -13.361 1.00 96.00 167 ARG A CA 1
ATOM 1278 C C . ARG A 1 167 ? -5.883 5.498 -12.068 1.00 96.00 167 ARG A C 1
ATOM 1280 O O . ARG A 1 167 ? -5.672 4.403 -11.533 1.00 96.00 167 ARG A O 1
ATOM 1287 N N . CYS A 1 168 ? -6.788 6.351 -11.584 1.00 96.56 168 CYS A N 1
ATOM 1288 C CA . CYS A 1 168 ? -7.501 6.110 -10.335 1.00 96.56 168 CYS A CA 1
ATOM 1289 C C . CYS A 1 168 ? -8.475 4.928 -10.425 1.00 96.56 168 CYS A C 1
ATOM 1291 O O . CYS A 1 168 ? -8.466 4.055 -9.556 1.00 96.56 168 CYS A O 1
ATOM 1293 N N . GLU A 1 169 ? -9.254 4.828 -11.505 1.00 97.31 169 GLU A N 1
ATOM 1294 C CA . GLU A 1 169 ? -10.176 3.699 -11.709 1.00 97.31 169 GLU A CA 1
ATOM 1295 C C . GLU A 1 169 ? -9.455 2.346 -11.853 1.00 97.31 169 GLU A C 1
ATOM 1297 O O . GLU A 1 169 ? -9.790 1.419 -11.109 1.00 97.31 169 GLU A O 1
ATOM 1302 N N . PRO A 1 170 ? -8.403 2.206 -12.687 1.00 98.06 170 PRO A N 1
ATOM 1303 C CA . PRO A 1 170 ? -7.585 0.991 -12.697 1.00 98.06 170 PRO A CA 1
ATOM 1304 C C . PRO A 1 170 ? -6.998 0.638 -11.323 1.00 98.06 170 PRO A C 1
ATOM 1306 O O . PRO A 1 170 ? -6.945 -0.534 -10.946 1.00 98.06 170 PRO A O 1
ATOM 1309 N N . THR A 1 171 ? -6.608 1.642 -10.533 1.00 98.38 171 THR A N 1
ATOM 1310 C CA . THR A 1 171 ? -6.101 1.437 -9.168 1.00 98.38 171 THR A CA 1
ATOM 1311 C C . THR A 1 171 ? -7.183 0.876 -8.243 1.00 98.38 171 THR A C 1
ATOM 1313 O O . THR A 1 171 ? -6.939 -0.122 -7.560 1.00 98.38 171 THR A O 1
ATOM 1316 N N . ARG A 1 172 ? -8.401 1.439 -8.264 1.00 98.12 172 ARG A N 1
ATOM 1317 C CA . ARG A 1 172 ? -9.555 0.898 -7.520 1.00 98.12 172 ARG A CA 1
ATOM 1318 C C . ARG A 1 172 ? -9.878 -0.528 -7.959 1.00 98.12 172 ARG A C 1
ATOM 1320 O O . ARG A 1 172 ? -10.081 -1.392 -7.108 1.00 98.12 172 ARG A O 1
ATOM 1327 N N . ALA A 1 173 ? -9.882 -0.793 -9.265 1.00 98.19 173 ALA A N 1
ATOM 1328 C CA . ALA A 1 173 ? -10.132 -2.124 -9.810 1.00 98.19 173 ALA A CA 1
ATOM 1329 C C . ALA A 1 173 ? -9.098 -3.146 -9.309 1.00 98.19 173 ALA A C 1
ATOM 1331 O O . ALA A 1 173 ? -9.473 -4.234 -8.866 1.00 98.19 173 ALA A O 1
ATOM 1332 N N . ASN A 1 174 ? -7.811 -2.782 -9.294 1.00 98.69 174 ASN A N 1
ATOM 1333 C CA . ASN A 1 174 ? -6.753 -3.650 -8.784 1.00 98.69 174 ASN A CA 1
ATOM 1334 C C . ASN A 1 174 ? -6.931 -3.944 -7.287 1.00 98.69 174 ASN A C 1
ATOM 1336 O O . ASN A 1 174 ? -6.811 -5.100 -6.881 1.00 98.69 174 ASN A O 1
ATOM 1340 N N . LEU A 1 175 ? -7.205 -2.920 -6.471 1.00 98.44 175 LEU A N 1
ATOM 1341 C CA . LEU A 1 175 ? -7.413 -3.068 -5.026 1.00 98.44 175 LEU A CA 1
ATOM 1342 C C . LEU A 1 175 ? -8.614 -3.980 -4.736 1.00 98.44 175 LEU A C 1
ATOM 1344 O O . LEU A 1 175 ? -8.481 -4.969 -4.009 1.00 98.44 175 LEU A O 1
ATOM 1348 N N . ASN A 1 176 ? -9.746 -3.727 -5.399 1.00 97.06 176 ASN A N 1
ATOM 1349 C CA . ASN A 1 176 ? -10.962 -4.525 -5.258 1.00 97.06 176 ASN A CA 1
ATOM 1350 C C . ASN A 1 176 ? -10.746 -5.985 -5.681 1.00 97.06 176 ASN A C 1
ATOM 1352 O O . ASN A 1 176 ? -11.188 -6.894 -4.979 1.00 97.06 176 ASN A O 1
ATOM 1356 N N . ARG A 1 177 ? -10.011 -6.232 -6.777 1.00 97.75 177 ARG A N 1
ATOM 1357 C CA . ARG A 1 177 ? -9.650 -7.590 -7.226 1.00 97.75 177 ARG A CA 1
ATOM 1358 C C . ARG A 1 177 ? -8.860 -8.361 -6.166 1.00 97.75 177 ARG A C 1
ATOM 1360 O O . ARG A 1 177 ? -9.036 -9.568 -6.027 1.00 97.75 177 ARG A O 1
ATOM 1367 N N . LEU A 1 178 ? -8.001 -7.677 -5.411 1.00 97.75 178 LEU A N 1
ATOM 1368 C CA . LEU A 1 178 ? -7.226 -8.265 -4.314 1.00 97.75 178 LEU A CA 1
ATOM 1369 C C . LEU A 1 178 ? -8.045 -8.431 -3.021 1.00 97.75 178 LEU A C 1
ATOM 1371 O O . LEU A 1 178 ? -7.537 -8.969 -2.038 1.00 97.75 178 LEU A O 1
ATOM 1375 N N . GLY A 1 179 ? -9.302 -7.978 -2.996 1.00 96.44 179 GLY A N 1
ATOM 1376 C CA . GLY A 1 179 ? -10.146 -7.966 -1.803 1.00 96.44 179 GLY A CA 1
ATOM 1377 C C . GLY A 1 179 ? -9.795 -6.856 -0.810 1.00 96.44 179 GLY A C 1
ATOM 1378 O O . GLY A 1 179 ? -10.259 -6.902 0.331 1.00 96.44 179 GLY A O 1
ATOM 1379 N N . VAL A 1 180 ? -8.984 -5.876 -1.223 1.00 94.38 180 VAL A N 1
ATOM 1380 C CA . VAL A 1 180 ? -8.753 -4.637 -0.479 1.00 94.38 180 VAL A CA 1
ATOM 1381 C C . VAL A 1 180 ? -9.843 -3.657 -0.898 1.00 94.38 180 VAL A C 1
ATOM 1383 O O . VAL A 1 180 ? -9.814 -3.135 -2.006 1.00 94.38 180 VAL A O 1
ATOM 1386 N N . ALA A 1 181 ? -10.818 -3.427 -0.021 1.00 88.50 181 ALA A N 1
ATOM 1387 C CA . ALA A 1 181 ? -11.929 -2.507 -0.263 1.00 88.50 181 ALA A CA 1
ATOM 1388 C C . ALA A 1 181 ? -11.715 -1.208 0.538 1.00 88.50 181 ALA A C 1
ATOM 1390 O O . ALA A 1 181 ? -12.174 -1.121 1.685 1.00 88.50 181 ALA A O 1
ATOM 1391 N N . PRO A 1 182 ? -10.971 -0.222 0.005 1.00 94.38 182 PRO A N 1
ATOM 1392 C CA . PRO A 1 182 ? -10.799 1.067 0.667 1.00 94.38 182 PRO A CA 1
ATOM 1393 C C . PRO A 1 182 ? -12.100 1.880 0.636 1.00 94.38 182 PRO A C 1
ATOM 1395 O O . PRO A 1 182 ? -12.887 1.769 -0.300 1.00 94.38 182 PRO A O 1
ATOM 1398 N N . ASP A 1 183 ? -12.322 2.715 1.650 1.00 97.31 183 ASP A N 1
ATOM 1399 C CA . ASP A 1 183 ? -13.428 3.687 1.663 1.00 97.31 183 ASP A CA 1
ATOM 1400 C C . ASP A 1 183 ? -13.187 4.828 0.682 1.00 97.31 183 ASP A C 1
ATOM 1402 O O . ASP A 1 183 ? -14.123 5.387 0.117 1.00 97.31 183 ASP A O 1
ATOM 1406 N N . LEU A 1 184 ? -11.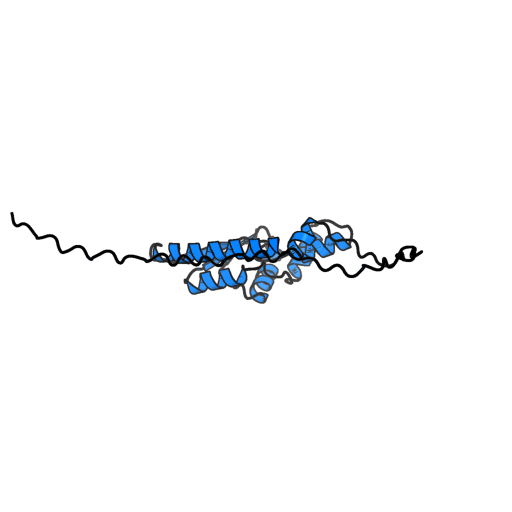919 5.189 0.505 1.00 96.62 184 LEU A N 1
ATOM 1407 C CA . LEU A 1 184 ? -11.506 6.306 -0.320 1.00 96.62 184 LEU A CA 1
ATOM 1408 C C . LEU A 1 184 ? -10.146 6.006 -0.944 1.00 96.62 184 LEU A C 1
ATOM 1410 O O . LEU A 1 184 ? -9.253 5.473 -0.289 1.00 96.62 184 LEU A O 1
ATOM 1414 N N . VAL A 1 185 ? -10.005 6.370 -2.215 1.00 97.69 185 VAL A N 1
ATOM 1415 C CA . VAL A 1 185 ? -8.729 6.391 -2.936 1.00 97.69 185 VAL A CA 1
ATOM 1416 C C . VAL A 1 185 ? -8.566 7.803 -3.472 1.00 97.69 185 VAL A C 1
ATOM 1418 O O . VAL A 1 185 ? -9.441 8.269 -4.210 1.00 97.69 185 VAL A O 1
ATOM 1421 N N . LEU A 1 186 ? -7.497 8.471 -3.049 1.00 97.00 186 LEU A N 1
ATOM 1422 C CA . LEU A 1 186 ? -7.100 9.808 -3.470 1.00 97.00 186 LEU A CA 1
ATOM 1423 C C . LEU A 1 186 ? -5.899 9.684 -4.406 1.00 97.00 186 LEU A C 1
ATOM 1425 O O . LEU A 1 186 ? -4.809 9.316 -3.965 1.00 97.00 186 LEU A O 1
ATOM 1429 N N . CYS A 1 187 ? -6.149 9.954 -5.682 1.00 96.06 187 CYS A N 1
ATOM 1430 C CA . CYS A 1 187 ? -5.153 10.089 -6.741 1.00 96.06 187 CYS A CA 1
ATOM 1431 C C . CYS A 1 187 ? -4.799 11.579 -6.915 1.00 96.06 187 CYS A C 1
ATOM 1433 O O . CYS A 1 187 ? -5.470 12.425 -6.310 1.00 96.06 187 CYS A O 1
ATOM 1435 N N . GLN A 1 188 ? -3.725 11.890 -7.650 1.00 87.31 188 GLN A N 1
ATOM 1436 C CA . GLN A 1 188 ? -3.236 13.268 -7.841 1.00 87.31 188 GLN A CA 1
ATOM 1437 C C . GLN A 1 188 ? -3.195 13.730 -9.298 1.00 87.31 188 GLN A C 1
ATOM 1439 O O . GLN A 1 188 ? -3.249 12.881 -10.211 1.00 87.31 188 GLN A O 1
#

Radius of gyration: 28.02 Å; chains: 1; bounding box: 54×58×86 Å